Protein AF-A0A8T0FCA3-F1 (afdb_monomer)

Structure (mmCIF, N/CA/C/O backbone):
data_AF-A0A8T0FCA3-F1
#
_entry.id   AF-A0A8T0FCA3-F1
#
loop_
_atom_site.group_PDB
_atom_site.id
_atom_site.type_symbol
_atom_site.label_atom_id
_atom_site.label_alt_id
_atom_site.label_comp_id
_atom_site.label_asym_id
_atom_site.label_entity_id
_atom_site.label_seq_id
_atom_site.pdbx_PDB_ins_code
_atom_site.Cartn_x
_atom_site.Cartn_y
_atom_site.Cartn_z
_atom_site.occupancy
_atom_site.B_iso_or_equiv
_atom_site.auth_seq_id
_atom_site.auth_comp_id
_atom_site.auth_asym_id
_atom_site.auth_atom_id
_atom_site.pdbx_PDB_model_num
ATOM 1 N N . MET A 1 1 ? 3.810 -26.735 -21.907 1.00 59.56 1 MET A N 1
ATOM 2 C CA . MET A 1 1 ? 2.651 -25.984 -21.370 1.00 59.56 1 MET A CA 1
ATOM 3 C C . MET A 1 1 ? 3.080 -25.071 -20.219 1.00 59.56 1 MET A C 1
ATOM 5 O O . MET A 1 1 ? 2.810 -23.885 -20.293 1.00 59.56 1 MET A O 1
ATOM 9 N N . GLN A 1 2 ? 3.874 -25.553 -19.255 1.00 67.94 2 GLN A N 1
ATOM 10 C CA . GLN A 1 2 ? 4.339 -24.759 -18.100 1.00 67.94 2 GLN A CA 1
ATOM 11 C C . GLN A 1 2 ? 5.230 -23.543 -18.427 1.00 67.94 2 GLN A C 1
ATOM 13 O O . GLN A 1 2 ? 5.134 -22.528 -17.751 1.00 67.94 2 GLN A O 1
ATOM 18 N N . ARG A 1 3 ? 6.023 -23.560 -19.512 1.00 69.19 3 ARG A N 1
ATOM 19 C CA . ARG A 1 3 ? 6.760 -22.356 -19.969 1.00 69.19 3 ARG A CA 1
ATOM 20 C C . ARG A 1 3 ? 5.840 -21.187 -20.346 1.00 69.19 3 ARG A C 1
ATOM 22 O O . ARG A 1 3 ? 6.227 -20.036 -20.196 1.00 69.19 3 ARG A O 1
ATOM 29 N N . ILE A 1 4 ? 4.638 -21.492 -20.840 1.00 81.12 4 ILE A N 1
ATOM 30 C CA . ILE A 1 4 ? 3.630 -20.477 -21.168 1.00 81.12 4 ILE A CA 1
ATOM 31 C C . ILE A 1 4 ? 3.059 -19.899 -19.874 1.00 81.12 4 ILE A C 1
ATOM 33 O O . ILE A 1 4 ? 2.892 -18.693 -19.803 1.00 81.12 4 ILE A O 1
ATOM 37 N N . GLN A 1 5 ? 2.860 -20.725 -18.842 1.00 84.31 5 GLN A N 1
ATOM 38 C CA . GLN A 1 5 ? 2.350 -20.282 -17.540 1.00 84.31 5 GLN A CA 1
ATOM 39 C C . GLN A 1 5 ? 3.320 -19.335 -16.820 1.00 84.31 5 GLN A C 1
ATOM 41 O O . GLN A 1 5 ? 2.887 -18.348 -16.247 1.00 84.31 5 GLN A O 1
ATOM 46 N N . VAL A 1 6 ? 4.640 -19.551 -16.926 1.00 86.31 6 VAL A N 1
ATOM 47 C CA . VAL A 1 6 ? 5.635 -18.597 -16.383 1.00 86.31 6 VAL A CA 1
ATOM 48 C C . VAL A 1 6 ? 5.476 -17.212 -17.017 1.00 86.31 6 VAL A C 1
ATOM 50 O O . VAL A 1 6 ? 5.497 -16.198 -16.325 1.00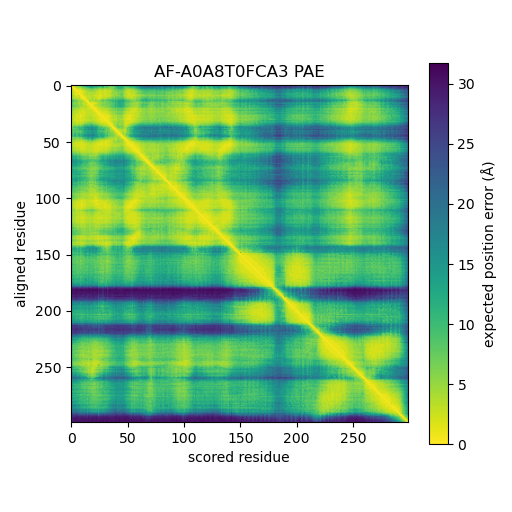 86.31 6 VAL A O 1
ATOM 53 N N . PHE A 1 7 ? 5.303 -17.160 -18.340 1.00 88.12 7 PHE A N 1
ATOM 54 C CA . PHE A 1 7 ? 5.059 -15.899 -19.038 1.00 88.12 7 PHE A CA 1
ATOM 55 C C . PHE A 1 7 ? 3.650 -15.352 -18.777 1.00 88.12 7 PHE A C 1
ATOM 57 O O . PHE A 1 7 ? 3.435 -14.143 -18.852 1.00 88.12 7 PHE A O 1
ATOM 64 N N . ASP A 1 8 ? 2.685 -16.223 -18.486 1.00 89.19 8 ASP A N 1
ATOM 65 C CA . ASP A 1 8 ? 1.315 -15.810 -18.220 1.00 89.19 8 ASP A CA 1
ATOM 66 C C . ASP A 1 8 ? 1.179 -15.111 -16.866 1.00 89.19 8 ASP A C 1
ATOM 68 O O . ASP A 1 8 ? 0.647 -13.999 -16.814 1.00 89.19 8 ASP A O 1
ATOM 72 N N . ALA A 1 9 ? 1.790 -15.708 -15.839 1.00 92.56 9 ALA A N 1
ATOM 73 C CA . ALA A 1 9 ? 1.880 -15.196 -14.477 1.00 92.56 9 ALA A CA 1
ATOM 74 C C . ALA A 1 9 ? 2.745 -13.927 -14.359 1.00 92.56 9 ALA A C 1
ATOM 76 O O . ALA A 1 9 ? 2.629 -13.168 -13.396 1.00 92.56 9 ALA A O 1
ATOM 77 N N . TRP A 1 10 ? 3.617 -13.662 -15.337 1.00 92.88 10 TRP A N 1
ATOM 78 C CA . TRP A 1 10 ? 4.434 -12.450 -15.378 1.00 92.88 10 TRP A CA 1
ATOM 79 C C . TRP A 1 10 ? 3.568 -11.181 -15.502 1.00 92.88 10 TRP A C 1
ATOM 81 O O . TRP A 1 10 ? 2.616 -11.108 -16.282 1.00 92.88 10 TRP A O 1
ATOM 91 N N . GLY A 1 11 ? 3.950 -10.124 -14.784 1.00 92.25 11 GLY A N 1
ATOM 92 C CA . GLY A 1 11 ? 3.324 -8.807 -14.841 1.00 92.25 11 GLY A CA 1
ATOM 93 C C . GLY A 1 11 ? 3.478 -8.113 -16.195 1.00 92.25 11 GLY A C 1
ATOM 94 O O . GLY A 1 11 ? 4.546 -7.614 -16.545 1.00 92.25 11 GLY A O 1
ATOM 95 N N . LYS A 1 12 ? 2.397 -8.057 -16.972 1.00 89.62 12 LYS A N 1
ATOM 96 C CA . LYS A 1 12 ? 2.374 -7.425 -18.302 1.00 89.62 12 LYS A CA 1
ATOM 97 C C . LYS A 1 12 ? 1.918 -5.962 -18.194 1.00 89.62 12 LYS A C 1
ATOM 99 O O . LYS A 1 12 ? 0.965 -5.698 -17.454 1.00 89.62 12 LYS A O 1
ATOM 104 N N . PRO A 1 13 ? 2.510 -5.020 -18.957 1.00 85.38 13 PRO A N 1
ATOM 105 C CA . PRO A 1 13 ? 2.009 -3.653 -19.046 1.00 85.38 13 PRO A CA 1
ATOM 106 C C . PRO A 1 13 ? 0.543 -3.629 -19.488 1.00 85.38 13 PRO A C 1
ATOM 108 O O . PRO A 1 13 ? 0.205 -3.920 -20.635 1.00 85.38 13 PRO A O 1
ATOM 111 N N . GLY A 1 14 ? -0.337 -3.322 -18.543 1.00 79.44 14 GLY A N 1
ATOM 112 C CA . GLY A 1 14 ? -1.768 -3.197 -18.769 1.00 79.44 14 GLY A CA 1
ATOM 113 C C . GLY A 1 14 ? -2.140 -1.872 -19.434 1.00 79.44 14 GLY A C 1
ATOM 114 O O . GLY A 1 14 ? -1.348 -0.931 -19.527 1.00 79.44 14 GLY A O 1
ATOM 115 N N . GLY A 1 15 ? -3.399 -1.767 -19.857 1.00 82.38 15 GLY A N 1
ATOM 116 C CA . GLY A 1 15 ? -3.966 -0.491 -20.290 1.00 82.38 15 GLY A CA 1
ATOM 117 C C . GLY A 1 15 ? -3.893 0.574 -19.186 1.00 82.38 15 GLY A C 1
ATOM 118 O O . GLY A 1 15 ? -3.891 0.267 -17.991 1.00 82.38 15 GLY A O 1
ATOM 119 N N . GLY A 1 16 ? -3.840 1.844 -19.589 1.00 81.62 16 GLY A N 1
ATOM 120 C CA . GLY A 1 16 ? -3.845 2.972 -18.652 1.00 81.62 16 GLY A CA 1
ATOM 121 C C . GLY A 1 16 ? -2.479 3.360 -18.080 1.00 81.62 16 GLY A C 1
ATOM 122 O O . GLY A 1 16 ? -2.432 4.220 -17.207 1.00 81.62 16 GLY A O 1
ATOM 123 N N . MET A 1 17 ? -1.362 2.815 -18.582 1.00 82.38 17 MET A N 1
ATOM 124 C CA . MET A 1 17 ? -0.010 3.194 -18.126 1.00 82.38 17 MET A CA 1
ATOM 125 C C . MET A 1 17 ? 0.242 4.712 -18.195 1.00 82.38 17 MET A C 1
ATOM 127 O O . MET A 1 17 ? 0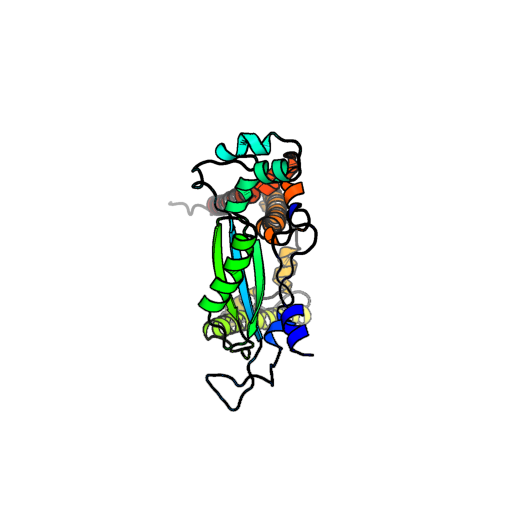.691 5.327 -17.233 1.00 82.38 17 MET A O 1
ATOM 131 N N . PHE A 1 18 ? -0.149 5.358 -19.298 1.00 78.12 18 PHE A N 1
ATOM 132 C CA . PHE A 1 18 ? -0.064 6.820 -19.447 1.00 78.12 18 PHE A CA 1
ATOM 133 C C . PHE A 1 18 ? -1.181 7.591 -18.721 1.00 78.12 18 PHE A C 1
ATOM 135 O O . PHE A 1 18 ? -1.145 8.820 -18.653 1.00 78.12 18 PHE A O 1
ATOM 142 N N . GLU A 1 19 ? -2.174 6.888 -18.177 1.00 79.19 19 GLU A N 1
ATOM 143 C CA . GLU A 1 19 ? -3.251 7.458 -17.364 1.00 79.19 19 GLU A CA 1
ATOM 144 C C . GLU A 1 19 ? -3.019 7.275 -15.856 1.00 79.19 19 GLU A C 1
ATOM 146 O O . GLU A 1 19 ? -3.816 7.779 -15.065 1.00 79.19 19 GLU A O 1
ATOM 151 N N . GLY A 1 20 ? -1.909 6.651 -15.444 1.00 81.25 20 GLY A N 1
ATOM 152 C CA . GLY A 1 20 ? -1.498 6.512 -14.043 1.00 81.25 20 GLY A CA 1
ATOM 153 C C . GLY A 1 20 ? -1.501 5.089 -13.492 1.00 81.25 20 GLY A C 1
ATOM 154 O O . GLY A 1 20 ? -1.239 4.936 -12.305 1.00 81.25 20 GLY A O 1
ATOM 155 N N . ASN A 1 21 ? -1.758 4.073 -14.322 1.00 88.00 21 ASN A N 1
ATOM 156 C CA . ASN A 1 21 ? -1.582 2.675 -13.936 1.00 88.00 21 ASN A CA 1
ATOM 157 C C . ASN A 1 21 ? -0.090 2.314 -13.949 1.00 88.00 21 ASN A C 1
ATOM 159 O O . ASN A 1 21 ? 0.464 2.025 -15.007 1.00 88.00 21 ASN A O 1
ATOM 163 N N . LEU A 1 22 ? 0.574 2.383 -12.800 1.00 89.94 22 LEU A N 1
ATOM 164 C CA . LEU A 1 22 ? 2.023 2.190 -12.706 1.00 89.94 22 LEU A CA 1
ATOM 165 C C . LEU A 1 22 ? 2.405 0.791 -12.225 1.00 89.94 22 LEU A C 1
ATOM 167 O O . LEU A 1 22 ? 3.590 0.469 -12.203 1.00 89.94 22 LEU A O 1
ATOM 171 N N . GLY A 1 23 ? 1.431 -0.030 -11.834 1.00 92.00 23 GLY A N 1
ATOM 172 C CA . GLY A 1 23 ? 1.682 -1.326 -11.235 1.00 92.00 23 GLY A CA 1
ATOM 173 C C . GLY A 1 23 ? 1.094 -2.498 -12.011 1.00 92.00 23 GLY A C 1
ATOM 174 O O . GLY A 1 23 ? -0.116 -2.676 -12.152 1.00 92.00 23 GLY A O 1
ATOM 175 N N . HIS A 1 24 ? 1.998 -3.342 -12.488 1.00 92.62 24 HIS A N 1
ATOM 176 C CA . HIS A 1 24 ? 1.741 -4.525 -13.291 1.00 92.62 24 HIS A CA 1
ATOM 177 C C . HIS A 1 24 ? 2.261 -5.748 -12.539 1.00 92.62 24 HIS A C 1
ATOM 179 O O . HIS A 1 24 ? 3.361 -6.228 -12.789 1.00 92.62 24 HIS A O 1
ATOM 185 N N . LEU A 1 25 ? 1.490 -6.217 -11.559 1.00 92.94 25 LEU A N 1
ATOM 186 C CA . LEU A 1 25 ? 1.945 -7.259 -10.633 1.00 92.94 25 LEU A CA 1
ATOM 187 C C . LEU A 1 25 ? 1.922 -8.666 -11.252 1.00 92.94 25 LEU A C 1
ATOM 189 O O . LEU A 1 25 ? 2.746 -9.490 -10.892 1.00 92.94 25 LEU A O 1
ATOM 193 N N . GLY A 1 26 ? 1.053 -8.931 -12.230 1.00 92.81 26 GLY A N 1
ATOM 194 C CA . GLY A 1 26 ? 0.864 -10.298 -12.732 1.00 92.81 26 GLY A CA 1
ATOM 195 C C . GLY A 1 26 ? 0.114 -11.169 -11.723 1.00 92.81 26 GLY A C 1
ATOM 196 O O . GLY A 1 26 ? -0.537 -10.638 -10.820 1.00 92.81 26 GLY A O 1
ATOM 197 N N . ASP A 1 27 ? 0.187 -12.486 -11.897 1.00 94.44 27 ASP A N 1
ATOM 198 C CA . ASP A 1 27 ? -0.446 -13.459 -11.004 1.00 94.44 27 ASP A CA 1
ATOM 199 C C . ASP A 1 27 ? 0.609 -14.054 -10.059 1.00 94.44 27 ASP A C 1
ATOM 201 O O . ASP A 1 27 ? 1.464 -14.855 -10.448 1.00 94.44 27 ASP A O 1
ATOM 205 N N . TYR A 1 28 ? 0.584 -13.592 -8.806 1.00 93.69 28 TYR A N 1
ATOM 206 C CA . TYR A 1 28 ? 1.515 -14.042 -7.772 1.00 93.69 28 TYR A CA 1
ATOM 207 C C . TYR A 1 28 ? 1.323 -15.525 -7.455 1.00 93.69 28 TYR A C 1
ATOM 209 O O . TYR A 1 28 ? 2.305 -16.270 -7.433 1.00 93.69 28 TYR A O 1
ATOM 217 N N . ASP A 1 29 ? 0.073 -15.934 -7.221 1.00 93.38 29 ASP A N 1
ATOM 218 C CA . ASP A 1 29 ? -0.265 -17.279 -6.760 1.00 93.38 29 ASP A CA 1
ATOM 219 C C . ASP A 1 29 ? 0.011 -18.298 -7.863 1.00 93.38 29 ASP A C 1
ATOM 221 O O . ASP A 1 29 ? 0.618 -19.335 -7.593 1.00 93.38 29 ASP A O 1
ATOM 225 N N . GLU A 1 30 ? -0.330 -17.973 -9.116 1.00 92.69 30 GLU A N 1
ATOM 226 C CA . GLU A 1 30 ? 0.062 -18.794 -10.260 1.00 92.69 30 GLU A CA 1
ATOM 227 C C . GLU A 1 30 ? 1.584 -18.931 -10.310 1.00 92.69 30 GLU A C 1
ATOM 229 O O . GLU A 1 30 ? 2.084 -20.049 -10.382 1.00 92.69 30 GLU A O 1
ATOM 234 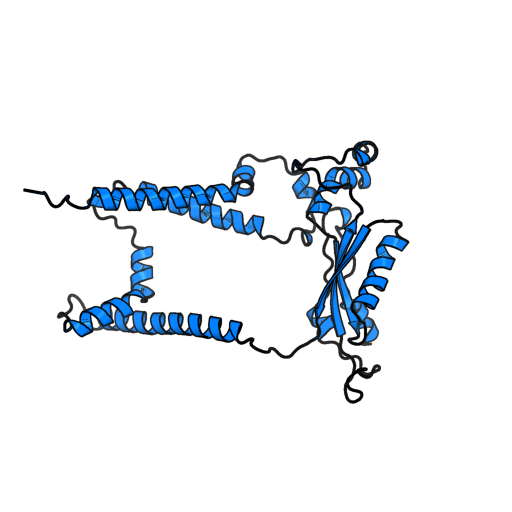N N . CYS A 1 31 ? 2.340 -17.832 -10.198 1.00 93.69 31 CYS A N 1
ATOM 235 C CA . CYS A 1 31 ? 3.793 -17.889 -10.305 1.00 93.69 31 CYS A CA 1
ATOM 236 C C . CYS A 1 31 ? 4.445 -18.801 -9.256 1.00 93.69 31 CYS A C 1
ATOM 238 O O . CYS A 1 31 ? 5.259 -19.655 -9.606 1.00 93.69 31 CYS A O 1
ATOM 240 N N . VAL A 1 32 ? 4.129 -18.626 -7.970 1.00 92.38 32 VAL A N 1
ATOM 241 C CA . VAL A 1 32 ? 4.799 -19.372 -6.888 1.00 92.38 32 VAL A CA 1
ATOM 242 C C . VAL A 1 32 ? 4.383 -20.845 -6.834 1.00 92.38 32 VAL A C 1
ATOM 244 O O . VAL A 1 32 ? 5.145 -21.676 -6.330 1.00 92.38 32 VAL A O 1
ATOM 247 N N . ASP A 1 33 ? 3.210 -21.180 -7.375 1.00 90.81 33 ASP A N 1
ATOM 24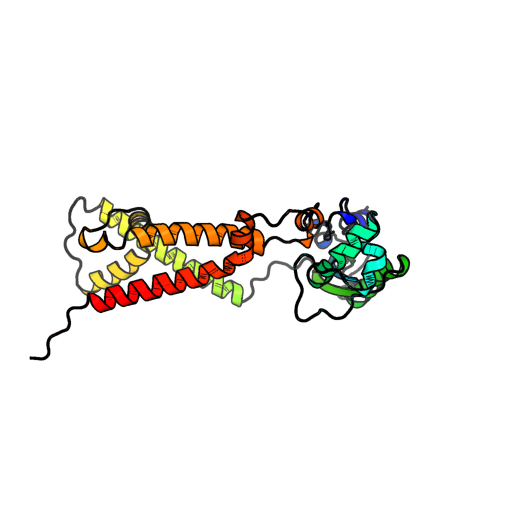8 C CA . ASP A 1 33 ? 2.684 -22.545 -7.425 1.00 90.81 33 ASP A CA 1
ATOM 249 C C . ASP A 1 33 ? 3.196 -23.354 -8.622 1.00 90.81 33 ASP A C 1
ATOM 251 O O . ASP A 1 33 ? 3.015 -24.575 -8.659 1.00 90.81 33 ASP A O 1
ATOM 255 N N . LEU A 1 34 ? 3.876 -22.714 -9.578 1.00 89.69 34 LEU A N 1
ATOM 256 C CA . LEU A 1 34 ? 4.454 -23.407 -10.723 1.00 89.69 34 LEU A CA 1
ATOM 257 C C . LEU A 1 34 ? 5.597 -24.333 -10.306 1.00 89.69 34 LEU A C 1
ATOM 259 O O . LEU A 1 34 ? 6.589 -23.919 -9.706 1.00 89.69 34 LEU A O 1
ATOM 263 N N . GLU A 1 35 ? 5.497 -25.590 -10.731 1.00 87.44 35 GLU A N 1
ATOM 264 C CA . GLU A 1 35 ? 6.591 -26.556 -10.706 1.00 87.44 35 GLU A CA 1
ATOM 265 C C . GLU A 1 35 ? 7.087 -26.780 -12.139 1.00 87.44 35 GLU A C 1
ATOM 267 O O . GLU A 1 35 ? 6.298 -27.040 -13.052 1.00 87.44 35 GLU A O 1
ATOM 272 N N . ILE A 1 36 ? 8.398 -26.650 -12.346 1.00 83.50 36 ILE A N 1
ATOM 273 C CA . ILE A 1 36 ? 9.067 -26.735 -13.646 1.00 83.50 36 ILE A CA 1
ATOM 274 C C . ILE A 1 36 ? 9.818 -28.076 -13.708 1.00 83.50 36 ILE A C 1
ATOM 276 O O . ILE A 1 36 ? 10.998 -28.138 -13.364 1.00 83.50 36 ILE A O 1
ATOM 280 N N . PRO A 1 37 ? 9.169 -29.169 -14.150 1.00 76.19 37 PRO A N 1
ATOM 281 C CA . PRO A 1 37 ? 9.728 -30.518 -14.110 1.00 76.19 37 PRO A CA 1
ATOM 282 C C . PRO A 1 37 ? 10.958 -30.702 -15.008 1.00 76.19 37 PRO A C 1
ATOM 284 O O . PRO A 1 37 ? 11.774 -31.588 -14.782 1.00 76.19 37 PRO A O 1
ATOM 287 N N . GLU A 1 38 ? 11.110 -29.854 -16.025 1.00 73.56 38 GLU A N 1
ATOM 288 C CA . GLU A 1 38 ? 12.256 -29.876 -16.941 1.00 73.56 38 GLU A CA 1
ATOM 289 C C . GLU A 1 38 ? 13.567 -29.440 -16.266 1.00 73.56 38 GLU A C 1
ATOM 291 O O . GLU A 1 38 ? 14.647 -29.772 -16.753 1.00 73.56 38 GLU A O 1
ATOM 296 N N . LEU A 1 39 ? 13.486 -28.692 -15.162 1.00 76.06 39 LEU A N 1
ATOM 297 C CA . LEU A 1 39 ? 14.641 -28.134 -14.473 1.00 76.06 39 LEU A CA 1
ATOM 298 C C . LEU A 1 39 ? 14.735 -28.728 -13.072 1.00 76.06 39 LEU A C 1
ATOM 300 O O . LEU A 1 39 ? 13.803 -28.637 -12.278 1.00 76.06 39 LEU A O 1
ATOM 304 N N . LYS A 1 40 ? 15.884 -29.323 -12.757 1.00 75.81 40 LYS A N 1
ATOM 305 C CA . LYS A 1 40 ? 16.189 -29.772 -11.398 1.00 75.81 40 LYS A CA 1
ATOM 306 C C . LYS A 1 40 ? 16.661 -28.597 -10.560 1.00 75.81 40 LYS A C 1
ATOM 308 O O . LYS A 1 40 ? 17.337 -27.699 -11.073 1.00 75.81 40 LYS A O 1
ATOM 313 N N . ASP A 1 41 ? 16.271 -28.593 -9.295 1.00 75.81 41 ASP A N 1
ATOM 314 C CA . ASP A 1 41 ? 16.715 -27.571 -8.365 1.00 75.81 41 ASP A CA 1
ATOM 315 C C . ASP A 1 41 ? 18.247 -27.655 -8.205 1.00 75.81 41 ASP A C 1
ATOM 317 O O . ASP A 1 41 ? 18.780 -28.761 -8.053 1.00 75.81 41 ASP A O 1
ATOM 321 N N . PRO A 1 42 ? 18.976 -26.528 -8.331 1.00 72.06 42 PRO A N 1
ATOM 322 C CA . PRO A 1 42 ? 20.431 -26.521 -8.218 1.00 72.06 42 PRO A CA 1
ATOM 323 C C . PRO A 1 42 ? 20.923 -26.928 -6.822 1.00 72.06 42 PRO A C 1
ATOM 325 O O . PRO A 1 42 ? 22.014 -27.488 -6.724 1.00 72.06 42 PRO A O 1
ATOM 328 N N . ASP A 1 43 ? 20.125 -26.700 -5.774 1.00 76.00 43 ASP A N 1
ATOM 329 C CA . ASP A 1 43 ? 20.474 -27.049 -4.394 1.00 76.00 43 ASP A CA 1
ATOM 330 C C . ASP A 1 43 ? 20.025 -28.477 -4.028 1.00 76.00 43 ASP A C 1
ATOM 332 O O . ASP A 1 43 ? 20.655 -29.140 -3.201 1.00 76.00 43 ASP A O 1
ATOM 336 N N . ASP A 1 44 ? 18.953 -28.980 -4.654 1.00 76.62 44 ASP A N 1
ATOM 337 C CA . ASP A 1 44 ? 18.414 -30.325 -4.423 1.00 76.62 44 ASP A CA 1
ATOM 338 C C . ASP A 1 44 ? 18.018 -31.029 -5.741 1.00 76.62 44 ASP A C 1
ATOM 340 O O . ASP A 1 44 ? 16.891 -30.882 -6.223 1.00 76.62 44 ASP A O 1
ATOM 344 N N . PRO A 1 45 ? 18.885 -31.888 -6.308 1.00 74.88 45 PRO A N 1
ATOM 345 C CA . PRO A 1 45 ? 18.637 -32.546 -7.593 1.00 74.88 45 PRO A CA 1
ATOM 346 C C . PRO A 1 45 ? 17.502 -33.588 -7.568 1.00 74.88 45 PRO A C 1
ATOM 348 O O . PRO A 1 45 ? 17.185 -34.172 -8.615 1.00 74.88 45 PRO A O 1
ATOM 351 N N . SER A 1 46 ? 16.909 -33.857 -6.397 1.00 73.19 46 SER A N 1
ATOM 352 C CA . SER A 1 46 ? 15.695 -34.670 -6.257 1.00 73.19 46 SER A CA 1
ATOM 353 C C . SER A 1 46 ? 14.408 -33.868 -6.479 1.00 73.19 46 SER A C 1
ATOM 355 O O . SER A 1 46 ? 13.357 -34.460 -6.731 1.00 73.19 46 SER A O 1
ATOM 357 N N . LYS A 1 47 ? 14.485 -32.533 -6.426 1.00 77.69 47 LYS A N 1
ATOM 358 C CA . LYS A 1 47 ? 13.353 -31.622 -6.590 1.00 77.69 47 LYS A CA 1
ATOM 359 C C . LYS A 1 47 ? 13.402 -30.917 -7.938 1.00 77.69 47 LYS A C 1
ATOM 361 O O . LYS A 1 47 ? 14.461 -30.677 -8.516 1.00 77.69 47 LYS A O 1
ATOM 366 N N . HIS A 1 48 ? 12.220 -30.581 -8.434 1.00 81.88 48 HIS A N 1
ATOM 367 C CA . HIS A 1 48 ? 12.061 -29.723 -9.599 1.00 81.88 48 HIS A CA 1
ATOM 368 C C . HIS A 1 48 ? 12.127 -28.257 -9.173 1.00 81.88 48 HIS A C 1
ATOM 370 O O . HIS A 1 48 ? 11.720 -27.914 -8.060 1.00 81.88 48 HIS A O 1
ATOM 376 N N . GLN A 1 49 ? 12.612 -27.394 -10.062 1.00 84.50 49 GLN A N 1
ATOM 377 C CA . GLN A 1 49 ? 12.602 -25.956 -9.826 1.00 84.50 49 GLN A CA 1
ATOM 378 C C . GLN A 1 49 ? 11.171 -25.456 -9.712 1.00 84.50 49 GLN A C 1
ATOM 380 O O . GLN A 1 49 ? 10.266 -25.919 -10.409 1.00 84.50 49 GLN A O 1
ATOM 385 N N . ARG A 1 50 ? 10.979 -24.476 -8.837 1.00 88.06 50 ARG A N 1
ATOM 386 C CA . ARG A 1 50 ? 9.692 -23.813 -8.644 1.00 88.06 50 ARG A CA 1
ATOM 387 C C . ARG A 1 50 ? 9.720 -22.415 -9.222 1.00 88.06 50 ARG A C 1
ATOM 389 O O . ARG A 1 50 ? 10.793 -21.842 -9.410 1.00 88.06 50 ARG A O 1
ATOM 396 N N . GLY A 1 51 ? 8.547 -21.865 -9.488 1.00 91.12 51 GLY A N 1
ATOM 397 C CA . GLY A 1 51 ? 8.424 -20.451 -9.780 1.00 91.12 51 GLY A CA 1
ATOM 398 C C . GLY A 1 51 ? 8.784 -19.600 -8.561 1.00 91.12 51 GLY A C 1
ATOM 399 O O . GLY A 1 51 ? 8.554 -19.951 -7.400 1.00 91.12 51 GLY A O 1
ATOM 400 N N . LYS A 1 52 ? 9.426 -18.478 -8.849 1.00 92.44 52 LYS A N 1
ATOM 401 C CA . LYS A 1 52 ? 9.892 -17.469 -7.915 1.00 92.44 52 LYS A CA 1
ATOM 402 C C . LYS A 1 52 ? 9.361 -16.135 -8.404 1.00 92.44 52 LYS A C 1
ATOM 404 O O . LYS A 1 52 ? 9.704 -15.680 -9.496 1.00 92.44 52 LYS A O 1
ATOM 409 N N . TYR A 1 53 ? 8.523 -15.524 -7.585 1.00 95.38 53 TYR A N 1
ATOM 410 C CA . TYR A 1 53 ? 7.935 -14.232 -7.873 1.00 95.38 53 TYR A CA 1
ATOM 411 C C . TYR A 1 53 ? 8.850 -13.130 -7.350 1.00 95.38 53 TYR A C 1
ATOM 413 O O . TYR A 1 53 ? 9.186 -13.116 -6.167 1.00 95.38 53 TYR A O 1
ATOM 421 N N . CYS A 1 54 ? 9.245 -12.195 -8.207 1.00 95.94 54 CYS A N 1
ATOM 422 C CA . CYS A 1 54 ? 10.066 -11.047 -7.843 1.00 95.94 54 CYS A CA 1
ATOM 423 C C . CYS A 1 54 ? 9.353 -9.737 -8.175 1.00 95.94 54 CYS A C 1
ATOM 425 O O . CYS A 1 54 ? 8.947 -9.530 -9.316 1.00 95.94 54 CYS A O 1
ATOM 427 N N . LEU A 1 55 ? 9.257 -8.820 -7.213 1.00 95.56 55 LEU A N 1
ATOM 428 C CA . LEU A 1 55 ? 8.734 -7.477 -7.454 1.00 95.56 55 LEU A CA 1
ATOM 429 C C . LEU A 1 55 ? 9.879 -6.521 -7.795 1.00 95.56 55 LEU A C 1
ATOM 431 O O . LEU A 1 55 ? 10.773 -6.281 -6.978 1.00 95.56 55 LEU A O 1
ATOM 435 N N . SER A 1 56 ? 9.828 -5.954 -8.995 1.00 95.06 56 SER A N 1
ATOM 436 C CA . SER A 1 56 ? 10.748 -4.916 -9.443 1.00 95.06 56 SER A CA 1
ATOM 437 C C . SER A 1 56 ? 10.090 -3.545 -9.375 1.00 95.06 56 SER A C 1
ATOM 439 O O . SER A 1 56 ? 8.939 -3.375 -9.779 1.00 95.06 56 SER A O 1
ATOM 441 N N . GLU A 1 57 ? 10.844 -2.564 -8.890 1.00 94.50 57 GLU A N 1
ATOM 442 C CA . GLU A 1 57 ? 10.497 -1.152 -8.943 1.00 94.50 57 GLU A CA 1
ATOM 443 C C . GLU A 1 57 ? 11.434 -0.423 -9.904 1.00 94.50 57 GLU A C 1
ATOM 445 O O . GLU A 1 57 ? 12.653 -0.475 -9.764 1.00 94.50 57 GLU A O 1
ATOM 450 N N . PHE A 1 58 ? 10.866 0.291 -10.870 1.00 92.38 58 PHE A N 1
ATOM 451 C CA . PHE A 1 58 ? 11.602 1.172 -11.761 1.00 92.38 58 PHE A CA 1
ATOM 452 C C . PHE A 1 58 ? 11.266 2.631 -11.462 1.00 92.38 58 PHE A C 1
ATOM 454 O O . PHE A 1 58 ? 10.099 3.040 -11.428 1.00 92.38 58 PHE A O 1
ATOM 461 N N . GLN A 1 59 ? 12.311 3.432 -11.281 1.00 91.44 59 GLN A N 1
ATOM 462 C CA . GLN A 1 59 ? 12.213 4.869 -11.089 1.00 91.44 59 GLN A CA 1
ATOM 463 C C . GLN A 1 59 ? 12.951 5.586 -12.230 1.00 91.44 59 GLN A C 1
ATOM 465 O O . GLN A 1 59 ? 14.163 5.408 -12.378 1.00 91.44 59 GLN A O 1
ATOM 470 N N . PRO A 1 60 ? 12.262 6.412 -13.042 1.00 89.31 60 PRO A N 1
ATOM 471 C CA . PRO A 1 60 ? 12.917 7.162 -14.107 1.00 89.31 60 PRO A CA 1
ATOM 472 C C . PRO A 1 60 ? 13.918 8.168 -13.528 1.00 89.31 60 PRO A C 1
ATOM 474 O O . PRO A 1 60 ? 13.757 8.661 -12.410 1.00 89.31 60 PRO A O 1
ATOM 477 N N . LEU A 1 61 ? 14.952 8.493 -14.305 1.00 87.81 61 LEU A N 1
ATOM 478 C CA . LEU A 1 61 ? 15.964 9.465 -13.911 1.00 87.81 61 LEU A CA 1
ATOM 479 C C . LEU A 1 61 ? 15.320 10.850 -13.795 1.00 87.81 61 LEU A C 1
ATOM 481 O O . LEU A 1 61 ? 14.904 11.448 -14.789 1.00 87.81 61 LEU A O 1
ATOM 485 N N . LEU A 1 62 ? 15.258 11.353 -12.568 1.00 85.56 62 LEU A N 1
ATOM 486 C CA . LEU A 1 62 ? 14.697 12.654 -12.227 1.00 85.56 62 LEU A CA 1
ATOM 487 C C . LEU A 1 62 ? 15.782 13.515 -11.572 1.00 85.56 62 LEU A C 1
ATOM 489 O O . LEU A 1 62 ? 16.682 12.968 -10.927 1.00 85.56 62 LEU A O 1
ATOM 493 N N . PRO A 1 63 ? 15.705 14.852 -11.699 1.00 85.50 63 PRO A N 1
ATOM 494 C CA . PRO A 1 63 ? 16.572 15.744 -10.939 1.00 85.50 63 PRO A CA 1
ATOM 495 C C . PRO A 1 63 ? 16.400 15.506 -9.428 1.00 85.50 63 PRO A C 1
ATOM 497 O O . PRO A 1 63 ? 15.400 14.919 -9.005 1.00 85.50 63 PRO A O 1
ATOM 500 N N . PRO A 1 64 ? 17.347 15.935 -8.581 1.00 84.88 64 PRO A N 1
ATOM 501 C CA . PRO A 1 64 ? 17.206 15.786 -7.138 1.00 84.88 64 PRO A CA 1
ATOM 502 C C . PRO A 1 64 ? 15.915 16.451 -6.645 1.00 84.88 64 PRO A C 1
ATOM 504 O O . PRO A 1 64 ? 15.548 17.543 -7.085 1.00 84.88 64 PRO A O 1
ATOM 507 N N . LYS A 1 65 ? 15.216 15.772 -5.730 1.00 84.50 65 LYS A N 1
ATOM 508 C CA . LYS A 1 65 ? 13.944 16.246 -5.182 1.00 84.50 65 LYS A CA 1
ATOM 509 C C . LYS A 1 65 ? 14.150 17.596 -4.472 1.00 84.50 65 LYS A C 1
ATOM 511 O O . LYS A 1 65 ? 14.975 17.664 -3.558 1.00 84.50 65 LYS A O 1
ATOM 516 N N . PRO A 1 66 ? 13.409 18.657 -4.835 1.00 83.69 66 PRO A N 1
ATOM 517 C CA . PRO A 1 66 ? 13.502 19.938 -4.144 1.00 83.69 66 PRO A CA 1
ATOM 518 C C . PRO A 1 66 ? 12.944 19.829 -2.718 1.00 83.69 66 PRO A C 1
ATOM 520 O O . PRO A 1 66 ? 12.061 19.015 -2.442 1.00 83.69 66 PRO A O 1
ATOM 523 N N . GLN A 1 67 ? 13.429 20.680 -1.809 1.00 83.12 67 GLN A N 1
ATOM 524 C CA . GLN A 1 67 ? 12.969 20.690 -0.411 1.00 83.12 67 GLN A CA 1
ATOM 525 C C . GLN A 1 67 ? 11.475 21.034 -0.287 1.00 83.12 67 GLN A C 1
ATOM 527 O O . GLN A 1 67 ? 10.786 20.504 0.580 1.00 83.12 67 GLN A O 1
ATOM 532 N N . LEU A 1 68 ? 10.968 21.895 -1.175 1.00 78.94 68 LEU A N 1
ATOM 533 C CA . LEU A 1 68 ? 9.578 22.339 -1.222 1.00 78.94 68 LEU A CA 1
ATOM 534 C C . LEU A 1 68 ? 9.013 22.059 -2.615 1.00 78.94 68 LEU A C 1
ATOM 536 O O . LEU A 1 68 ? 9.542 22.539 -3.615 1.00 78.94 68 LEU A O 1
ATOM 540 N N . TYR A 1 69 ? 7.929 21.295 -2.678 1.00 75.94 69 TYR A N 1
ATOM 541 C CA . TYR A 1 69 ? 7.186 21.030 -3.906 1.00 75.94 69 TYR A CA 1
ATOM 542 C C . TYR A 1 69 ? 5.700 20.913 -3.586 1.00 75.94 69 TYR A C 1
ATOM 544 O O . TYR A 1 69 ? 5.308 20.516 -2.490 1.00 75.94 69 TYR A O 1
ATOM 552 N N . THR A 1 70 ? 4.869 21.285 -4.551 1.00 74.94 70 THR A N 1
ATOM 553 C CA . THR A 1 70 ? 3.413 21.169 -4.463 1.00 74.94 70 THR A CA 1
ATOM 554 C C . THR A 1 70 ? 2.926 20.005 -5.323 1.00 74.94 70 THR A C 1
ATOM 556 O O . THR A 1 70 ? 3.655 19.505 -6.183 1.00 74.94 70 THR A O 1
ATOM 559 N N . LEU A 1 71 ? 1.660 19.610 -5.151 1.00 71.00 71 LEU A N 1
ATOM 560 C CA . LEU A 1 71 ? 1.009 18.614 -6.016 1.00 71.00 71 LEU A CA 1
ATOM 561 C C . LEU A 1 71 ? 0.997 19.001 -7.510 1.00 71.00 71 LEU A C 1
ATOM 563 O O . LEU A 1 71 ? 0.779 18.134 -8.350 1.00 71.00 71 LEU A O 1
ATOM 567 N N . TYR A 1 72 ? 1.257 20.269 -7.843 1.00 75.81 72 TYR A N 1
ATOM 568 C CA . TYR A 1 72 ? 1.267 20.809 -9.208 1.00 75.81 72 TYR A CA 1
ATOM 569 C C . TYR A 1 72 ? 2.657 21.308 -9.636 1.00 75.81 72 TYR A C 1
ATOM 571 O O . TYR A 1 72 ? 2.774 22.135 -10.542 1.00 75.81 72 TYR A O 1
ATOM 579 N N . HIS A 1 73 ? 3.716 20.857 -8.960 1.00 81.56 73 HIS A N 1
ATOM 580 C CA . HIS A 1 73 ? 5.075 21.300 -9.236 1.00 81.56 73 HIS A CA 1
ATOM 581 C C . HIS A 1 73 ? 5.572 20.783 -10.592 1.00 81.56 73 HIS A C 1
ATOM 583 O O . HIS A 1 73 ? 5.762 19.587 -10.782 1.00 81.56 73 HIS A O 1
ATOM 589 N N . VAL A 1 74 ? 5.874 21.694 -11.517 1.00 83.75 74 VAL A N 1
ATOM 590 C CA . VAL A 1 74 ? 6.452 21.341 -12.820 1.00 83.75 74 VAL A CA 1
ATOM 591 C C . VAL A 1 74 ? 7.973 21.353 -12.729 1.00 83.75 74 VAL A C 1
ATOM 593 O O . VAL A 1 74 ? 8.564 22.351 -12.325 1.00 83.75 74 VAL A O 1
ATOM 596 N N . ILE A 1 75 ? 8.606 20.257 -13.150 1.00 85.38 75 ILE A N 1
ATOM 597 C CA . ILE A 1 75 ? 10.068 20.152 -13.226 1.00 85.38 75 ILE A CA 1
ATOM 598 C C . ILE A 1 75 ? 10.595 21.177 -14.253 1.00 85.38 75 ILE A C 1
ATOM 600 O O . ILE A 1 75 ? 10.184 21.112 -15.420 1.00 85.38 75 ILE A O 1
ATOM 604 N N . PRO A 1 76 ? 11.470 22.124 -13.858 1.00 85.06 76 PRO A N 1
ATOM 605 C CA . PRO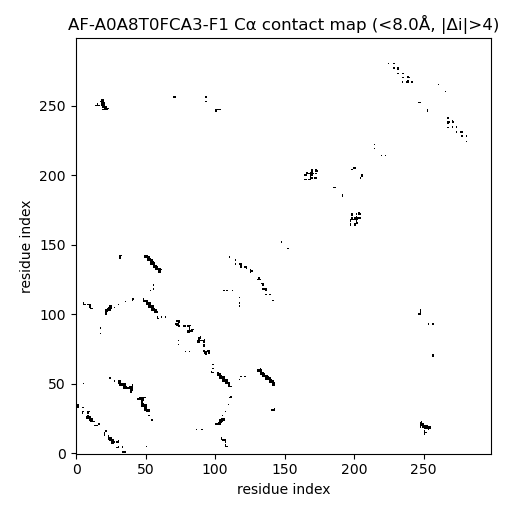 A 1 76 ? 11.951 23.196 -14.734 1.00 85.06 76 PRO A CA 1
ATOM 606 C C . PRO A 1 76 ? 12.576 22.691 -16.038 1.00 85.06 76 PRO A C 1
ATOM 608 O O . PRO A 1 76 ? 12.293 23.225 -17.110 1.00 85.06 76 PRO A O 1
ATOM 611 N N . GLU A 1 77 ? 13.351 21.612 -15.965 1.00 84.75 77 GLU A N 1
ATOM 612 C CA . GLU A 1 77 ? 14.033 20.970 -17.091 1.00 84.75 77 GLU A CA 1
ATOM 613 C C . GLU A 1 77 ? 13.044 20.404 -18.124 1.00 84.75 77 GLU A C 1
ATOM 615 O O . GLU A 1 77 ? 13.343 20.333 -19.315 1.00 84.75 77 GLU A O 1
ATOM 620 N N . LEU A 1 78 ? 11.829 20.051 -17.693 1.00 84.38 78 LEU A N 1
ATOM 621 C CA . LEU A 1 78 ? 10.770 19.512 -18.547 1.00 84.38 78 LEU A CA 1
ATOM 622 C C . LEU A 1 78 ? 9.773 20.578 -19.019 1.00 84.38 78 LEU A C 1
ATOM 624 O O . LEU A 1 78 ? 8.817 20.245 -19.722 1.00 84.38 78 LEU A O 1
ATOM 628 N N . ARG A 1 79 ? 9.978 21.862 -18.692 1.00 85.00 79 ARG A N 1
ATOM 629 C CA . ARG A 1 79 ? 9.034 22.953 -18.999 1.00 85.00 79 ARG A CA 1
ATOM 630 C C . ARG A 1 79 ? 8.717 23.088 -20.493 1.00 85.00 79 ARG A C 1
ATOM 632 O O . ARG A 1 79 ? 7.565 23.297 -20.864 1.00 85.00 79 ARG A O 1
ATOM 639 N N . ASN A 1 80 ? 9.717 22.898 -21.354 1.00 87.50 80 ASN A N 1
ATOM 640 C CA . ASN A 1 80 ? 9.545 22.953 -22.812 1.00 87.50 80 ASN A CA 1
ATOM 641 C C . ASN A 1 80 ? 8.674 21.811 -23.355 1.00 87.50 80 ASN A C 1
ATOM 643 O O . ASN A 1 80 ? 8.006 21.958 -24.379 1.00 87.50 80 ASN A O 1
ATOM 647 N N . ILE A 1 81 ? 8.679 20.666 -22.675 1.00 84.81 81 ILE A N 1
ATOM 648 C CA . ILE A 1 81 ? 7.895 19.489 -23.050 1.00 84.81 81 ILE A CA 1
ATOM 649 C C . ILE A 1 81 ? 6.495 19.590 -22.437 1.00 84.81 81 ILE A C 1
ATOM 651 O O . ILE A 1 81 ? 5.507 19.348 -23.127 1.00 84.81 81 ILE A O 1
ATOM 655 N N . SER A 1 82 ? 6.395 20.018 -21.177 1.00 84.62 82 SER A N 1
ATOM 656 C CA . SER A 1 82 ? 5.134 20.131 -20.433 1.00 84.62 82 SER A CA 1
ATOM 657 C C . SER A 1 82 ? 4.210 21.252 -20.922 1.00 84.62 82 SER A C 1
ATOM 659 O O . SER A 1 82 ? 2.999 21.218 -20.665 1.00 84.62 82 SER A O 1
ATOM 661 N N . ALA A 1 83 ? 4.757 22.229 -21.652 1.00 86.12 83 ALA A N 1
ATOM 662 C CA . ALA A 1 83 ? 3.993 23.262 -22.345 1.00 86.12 83 ALA A CA 1
ATOM 663 C C . ALA A 1 83 ? 3.224 22.724 -23.569 1.00 86.12 83 ALA A C 1
ATOM 665 O O . ALA A 1 83 ? 2.217 23.312 -23.962 1.00 86.12 83 ALA A O 1
ATOM 666 N N . LYS A 1 84 ? 3.655 21.602 -24.162 1.00 87.88 84 LYS A N 1
ATOM 667 C CA . LYS A 1 84 ? 2.987 21.007 -25.328 1.00 87.88 84 LYS A CA 1
ATOM 668 C C . LYS A 1 84 ? 1.691 20.308 -24.901 1.00 87.88 84 LYS A C 1
ATOM 670 O O . LYS A 1 84 ? 1.685 19.542 -23.939 1.00 87.88 84 LYS A O 1
ATOM 675 N N . GLN A 1 85 ? 0.597 20.514 -25.637 1.00 82.25 85 GLN A N 1
ATOM 676 C CA . GLN A 1 85 ? -0.685 19.824 -25.413 1.00 82.25 85 GLN A CA 1
ATOM 677 C C . GLN A 1 85 ? -0.682 18.406 -26.013 1.00 82.25 85 GLN A C 1
ATOM 679 O O . GLN A 1 85 ? -1.517 18.054 -26.838 1.00 82.25 85 GLN A O 1
ATOM 684 N N . THR A 1 86 ? 0.292 17.587 -25.622 1.00 82.62 86 THR A N 1
ATOM 685 C CA . THR A 1 86 ? 0.395 16.177 -26.023 1.00 82.62 86 THR A CA 1
ATOM 686 C C . THR A 1 86 ? 0.284 15.272 -24.798 1.00 82.62 86 THR A C 1
ATOM 688 O O . THR A 1 86 ? 0.464 15.723 -23.665 1.00 82.62 86 THR A O 1
ATOM 691 N N . SER A 1 87 ? 0.018 13.979 -25.000 1.00 74.81 87 SER A N 1
ATOM 692 C CA . SER A 1 87 ? 0.068 12.966 -23.928 1.00 74.81 87 SER A CA 1
ATOM 693 C C . SER A 1 87 ? 1.423 12.968 -23.211 1.00 74.81 87 SER A C 1
ATOM 695 O O . SER A 1 87 ? 1.498 12.918 -21.982 1.00 74.81 87 SER A O 1
ATOM 697 N N . PHE A 1 88 ? 2.498 13.135 -23.979 1.00 78.75 88 PHE A N 1
ATOM 698 C CA . PHE A 1 88 ? 3.851 13.262 -23.458 1.00 78.75 88 PHE A CA 1
ATOM 699 C C . PHE A 1 88 ? 4.056 14.565 -22.670 1.00 78.75 88 PHE A C 1
ATOM 701 O O . PHE A 1 88 ? 4.665 14.546 -21.605 1.00 78.75 88 PHE A O 1
ATOM 708 N N . GLY A 1 89 ? 3.481 15.687 -23.118 1.00 82.00 89 GLY A N 1
ATOM 709 C CA . GLY A 1 89 ? 3.485 16.943 -22.361 1.00 82.00 89 GLY A CA 1
ATOM 710 C C . GLY A 1 89 ? 2.706 16.854 -21.044 1.00 82.00 89 GLY A C 1
ATOM 711 O O . GLY A 1 89 ? 3.165 17.353 -20.016 1.00 82.00 89 GLY A O 1
ATOM 712 N N . ALA A 1 90 ? 1.574 16.145 -21.027 1.00 78.88 90 ALA A N 1
ATOM 713 C CA . ALA A 1 90 ? 0.824 15.871 -19.801 1.00 78.88 90 ALA A CA 1
ATOM 714 C C . ALA A 1 90 ? 1.603 14.971 -18.827 1.00 78.88 90 ALA A C 1
ATOM 716 O O . ALA A 1 90 ? 1.567 15.208 -17.620 1.00 78.88 90 ALA A O 1
ATOM 717 N N . THR A 1 91 ? 2.338 13.984 -19.342 1.00 79.75 91 THR A N 1
ATOM 718 C CA . THR A 1 91 ? 3.225 13.123 -18.543 1.00 79.75 91 THR A CA 1
ATOM 719 C C . THR A 1 91 ? 4.387 13.936 -17.967 1.00 79.75 91 THR A C 1
ATOM 721 O O . THR A 1 91 ? 4.628 13.900 -16.766 1.00 79.75 91 THR A O 1
ATOM 724 N N . ALA A 1 92 ? 5.035 14.767 -18.788 1.00 82.88 92 ALA A N 1
ATOM 725 C CA . ALA A 1 92 ? 6.129 15.645 -18.372 1.00 82.88 92 ALA A CA 1
ATOM 726 C C . ALA A 1 92 ? 5.703 16.681 -17.316 1.00 82.88 92 ALA A C 1
ATOM 728 O O . ALA A 1 92 ? 6.467 16.990 -16.406 1.00 82.88 92 ALA A O 1
ATOM 729 N N . ARG A 1 93 ? 4.469 17.200 -17.399 1.00 85.06 93 ARG A N 1
ATOM 730 C CA . ARG A 1 93 ? 3.898 18.110 -16.388 1.00 85.06 93 ARG A CA 1
ATOM 731 C C . ARG A 1 93 ? 3.740 17.449 -15.020 1.00 85.06 93 ARG A C 1
ATOM 733 O O . ARG A 1 93 ? 3.830 18.132 -14.011 1.00 85.06 93 ARG A O 1
ATOM 740 N N . ASN A 1 94 ? 3.492 16.146 -15.015 1.00 82.69 94 ASN A N 1
ATOM 741 C CA . ASN A 1 94 ? 3.220 15.341 -13.831 1.00 82.69 94 ASN A CA 1
ATOM 742 C C . ASN A 1 94 ? 4.420 14.474 -13.420 1.00 82.69 94 ASN A C 1
ATOM 744 O O . ASN A 1 94 ? 4.281 13.583 -12.589 1.00 82.69 94 ASN A O 1
ATOM 748 N N . ALA A 1 95 ? 5.601 14.720 -13.990 1.00 85.50 95 ALA A N 1
ATOM 749 C CA . ALA A 1 95 ? 6.780 13.898 -13.752 1.00 85.50 95 ALA A CA 1
ATOM 750 C C . ALA A 1 95 ? 7.269 13.938 -12.290 1.00 85.50 95 ALA A C 1
ATOM 752 O O . ALA A 1 95 ? 7.941 13.013 -11.846 1.00 85.50 95 ALA A O 1
ATOM 753 N N . HIS A 1 96 ? 6.901 14.964 -11.513 1.00 84.19 96 HIS A N 1
ATOM 754 C CA . HIS A 1 96 ? 7.197 15.043 -10.077 1.00 84.19 96 HIS A CA 1
ATOM 755 C C . HIS A 1 96 ? 6.520 13.934 -9.261 1.00 84.19 96 HIS A C 1
ATOM 757 O O . HIS A 1 96 ? 7.006 13.589 -8.185 1.00 84.19 96 HIS A O 1
ATOM 763 N N . TRP A 1 97 ? 5.435 13.334 -9.758 1.00 84.25 97 TRP A N 1
ATOM 764 C CA . TRP A 1 97 ? 4.799 12.197 -9.093 1.00 84.25 97 TRP A CA 1
ATOM 765 C C . TRP A 1 97 ? 5.702 10.967 -9.028 1.00 84.25 97 TRP A C 1
ATOM 767 O O . TRP A 1 97 ? 5.596 10.198 -8.076 1.00 84.25 97 TRP A O 1
ATOM 777 N N . PHE A 1 98 ? 6.656 10.826 -9.952 1.00 87.06 98 PHE A N 1
ATOM 778 C CA . PHE A 1 98 ? 7.601 9.708 -9.973 1.00 87.06 98 PHE A CA 1
ATOM 779 C C . PHE A 1 98 ? 8.661 9.752 -8.851 1.00 87.06 98 PHE A C 1
ATOM 781 O O . PHE A 1 98 ? 9.455 8.824 -8.714 1.00 87.06 98 PHE A O 1
ATOM 788 N N . TYR A 1 99 ? 8.679 10.800 -8.013 1.00 85.44 99 TYR A N 1
ATOM 789 C CA . TYR A 1 99 ? 9.415 10.774 -6.738 1.00 85.44 99 TYR A CA 1
ATOM 790 C C . TYR A 1 99 ? 8.722 9.930 -5.661 1.00 85.44 99 TYR A C 1
ATOM 792 O O . TYR A 1 99 ? 9.368 9.545 -4.689 1.00 85.44 99 TYR A O 1
ATOM 800 N N . LEU A 1 100 ? 7.409 9.723 -5.788 1.00 83.19 100 LEU A N 1
ATOM 801 C CA . LEU A 1 100 ? 6.568 9.003 -4.826 1.00 83.19 100 LEU A CA 1
ATOM 802 C C . LEU A 1 100 ? 6.047 7.692 -5.416 1.00 83.19 100 LEU A C 1
ATOM 804 O O . LEU A 1 100 ? 5.991 6.682 -4.722 1.00 83.19 100 LEU A O 1
ATOM 808 N N . LEU A 1 101 ? 5.662 7.723 -6.691 1.00 87.50 101 LEU A N 1
ATOM 809 C CA . LEU A 1 101 ? 5.130 6.588 -7.424 1.00 87.50 101 LEU A CA 1
ATOM 810 C C . LEU A 1 101 ? 6.234 5.958 -8.265 1.00 87.50 101 LEU A C 1
ATOM 812 O O . LEU A 1 101 ? 6.946 6.649 -8.994 1.00 87.50 101 LEU A O 1
ATOM 816 N N . ARG A 1 102 ? 6.367 4.642 -8.175 1.00 90.50 102 ARG A N 1
ATOM 817 C CA . ARG A 1 102 ? 7.372 3.874 -8.909 1.00 90.50 102 ARG A CA 1
ATOM 818 C C . ARG A 1 102 ? 6.656 2.892 -9.809 1.00 90.50 102 ARG A C 1
ATOM 820 O O . ARG A 1 102 ? 5.612 2.361 -9.441 1.00 90.50 102 ARG A O 1
ATOM 827 N N . PHE A 1 103 ? 7.222 2.639 -10.981 1.00 90.38 103 PHE A N 1
ATOM 828 C CA . PHE A 1 103 ? 6.690 1.597 -11.844 1.00 90.38 103 PHE A CA 1
ATOM 829 C C . PHE A 1 103 ? 6.947 0.253 -11.178 1.00 90.38 103 PHE A C 1
ATOM 831 O O . PHE A 1 103 ? 8.099 -0.103 -10.951 1.00 90.38 103 PHE A O 1
ATOM 838 N N . ARG A 1 104 ? 5.886 -0.472 -10.839 1.00 92.81 104 ARG A N 1
ATOM 839 C CA . ARG A 1 104 ? 5.972 -1.792 -10.219 1.00 92.81 104 ARG A CA 1
ATOM 840 C C . ARG A 1 104 ? 5.698 -2.847 -11.265 1.00 92.81 104 ARG A C 1
ATOM 842 O O . ARG A 1 104 ? 4.676 -2.788 -11.941 1.00 92.81 104 ARG A O 1
ATOM 849 N N . MET A 1 105 ? 6.579 -3.827 -11.375 1.00 93.31 105 MET A N 1
ATOM 850 C CA . MET A 1 105 ? 6.373 -4.961 -12.262 1.00 93.31 105 MET A CA 1
ATOM 851 C C . MET A 1 105 ? 6.733 -6.255 -11.549 1.00 93.31 105 MET A C 1
ATOM 853 O O . MET A 1 105 ? 7.833 -6.388 -11.013 1.00 93.31 105 MET A O 1
ATOM 857 N N . GLY A 1 106 ? 5.795 -7.197 -11.532 1.00 94.94 106 GLY A N 1
ATOM 858 C CA . GLY A 1 106 ? 6.046 -8.555 -11.067 1.00 94.94 106 GLY A CA 1
ATOM 859 C C . GLY A 1 106 ? 6.716 -9.371 -12.165 1.00 94.94 106 GLY A C 1
ATOM 860 O O . GLY A 1 106 ? 6.239 -9.409 -13.297 1.00 94.94 106 GLY A O 1
ATOM 861 N N . ALA A 1 107 ? 7.827 -10.017 -11.841 1.00 95.19 107 ALA A N 1
ATOM 862 C CA . ALA A 1 107 ? 8.515 -10.958 -12.709 1.00 95.19 107 ALA A CA 1
ATOM 863 C C . ALA A 1 107 ? 8.358 -12.369 -12.148 1.00 95.19 107 ALA A C 1
ATOM 865 O O . ALA A 1 107 ? 8.656 -12.608 -10.976 1.00 95.19 107 ALA A O 1
ATOM 866 N N . CYS A 1 108 ? 7.931 -13.301 -12.998 1.00 94.12 108 CYS A N 1
ATOM 867 C CA . CYS A 1 108 ? 7.918 -14.717 -12.665 1.00 94.12 108 CYS A CA 1
ATOM 868 C C . CYS A 1 108 ? 9.133 -15.402 -13.289 1.00 94.12 108 CYS A C 1
ATOM 870 O O . CYS A 1 108 ? 9.271 -15.445 -14.512 1.00 94.12 108 CYS A O 1
ATOM 872 N N . VAL A 1 109 ? 10.031 -15.918 -12.451 1.00 92.19 109 VAL A N 1
ATOM 873 C CA . VAL A 1 109 ? 11.274 -16.571 -12.882 1.00 92.19 109 VAL A CA 1
ATOM 874 C C . VAL A 1 109 ? 11.456 -17.914 -12.174 1.00 92.19 109 VAL A C 1
ATOM 876 O O . VAL A 1 109 ? 10.837 -18.144 -11.142 1.00 92.19 109 VAL A O 1
ATOM 879 N N . PRO A 1 110 ? 12.295 -18.829 -12.679 1.00 90.31 110 PRO A N 1
ATOM 880 C CA . PRO A 1 110 ? 12.633 -20.052 -11.953 1.00 90.31 110 PRO A CA 1
ATOM 881 C C . PRO A 1 110 ? 13.398 -19.776 -10.646 1.00 90.31 110 PRO A C 1
ATOM 883 O O . PRO A 1 110 ? 14.107 -18.774 -10.524 1.00 90.31 110 PRO A O 1
ATOM 886 N N . SER A 1 111 ? 13.320 -20.698 -9.682 1.00 88.94 111 SER A N 1
ATOM 887 C CA . SER A 1 111 ? 13.991 -20.600 -8.375 1.00 88.94 111 SER A CA 1
ATOM 888 C C . SER A 1 111 ? 15.510 -20.438 -8.474 1.00 88.94 111 SER A C 1
ATOM 890 O O . SER A 1 111 ? 16.094 -19.740 -7.643 1.00 88.94 111 SER A O 1
ATOM 892 N N . ALA A 1 112 ? 16.123 -21.002 -9.520 1.00 86.19 112 ALA A N 1
ATOM 893 C CA . ALA A 1 112 ? 17.552 -20.895 -9.805 1.00 86.19 112 ALA A CA 1
ATOM 894 C C . ALA A 1 112 ? 18.024 -19.471 -10.145 1.00 86.19 112 ALA A C 1
ATOM 896 O O . ALA A 1 112 ? 19.211 -19.184 -10.014 1.00 86.19 112 ALA A O 1
ATOM 897 N N . CYS A 1 113 ? 17.129 -18.569 -10.566 1.00 89.00 113 CYS A N 1
ATOM 898 C CA . CYS A 1 113 ? 17.508 -17.186 -10.838 1.00 89.00 113 CYS A CA 1
ATOM 899 C C . CYS A 1 113 ? 17.849 -16.447 -9.539 1.00 89.00 113 CYS A C 1
ATOM 901 O O . CYS A 1 113 ? 17.055 -16.377 -8.585 1.00 89.00 113 CYS A O 1
ATOM 903 N N . THR A 1 114 ? 19.029 -15.835 -9.514 1.00 91.81 114 THR A N 1
ATOM 904 C CA . THR A 1 114 ? 19.451 -14.960 -8.422 1.00 91.81 114 THR A CA 1
ATOM 905 C C . THR A 1 114 ? 18.777 -13.591 -8.538 1.00 91.81 114 THR A C 1
ATOM 907 O O . THR A 1 114 ? 18.202 -13.236 -9.568 1.00 91.81 114 THR A O 1
ATOM 910 N N . LYS A 1 115 ? 18.824 -12.786 -7.469 1.00 93.19 115 LYS A N 1
ATOM 911 C CA . LYS A 1 115 ? 18.279 -11.417 -7.513 1.00 93.19 115 LYS A CA 1
ATOM 912 C C . LYS A 1 115 ? 18.993 -10.545 -8.555 1.00 93.19 115 LYS A C 1
ATOM 914 O O . LYS A 1 115 ? 18.360 -9.671 -9.139 1.00 93.19 115 LYS A O 1
ATOM 919 N N . GLU A 1 116 ? 20.279 -10.795 -8.798 1.00 93.62 116 GLU A N 1
ATOM 920 C CA . GLU A 1 116 ? 21.085 -10.069 -9.785 1.00 93.62 116 GLU A CA 1
ATOM 921 C C . GLU A 1 116 ? 20.672 -10.413 -11.217 1.00 93.62 116 GLU A C 1
ATOM 923 O O . GLU A 1 116 ? 20.540 -9.515 -12.047 1.00 93.62 116 GLU A O 1
ATOM 928 N N . ASP A 1 117 ? 20.371 -11.686 -11.492 1.00 93.38 117 ASP A N 1
ATOM 929 C CA . ASP A 1 117 ? 19.856 -12.105 -12.801 1.00 93.38 117 ASP A CA 1
ATOM 930 C C . ASP A 1 117 ? 18.543 -11.389 -13.119 1.00 93.38 117 ASP A C 1
ATOM 932 O O . ASP A 1 117 ? 18.373 -10.826 -14.202 1.00 93.38 117 ASP A O 1
ATOM 936 N N . VAL A 1 118 ? 17.633 -11.341 -12.141 1.00 93.56 118 VAL A N 1
ATOM 937 C CA . VAL A 1 118 ? 16.349 -10.644 -12.284 1.00 93.56 118 VAL A CA 1
ATOM 938 C C . VAL A 1 118 ? 16.560 -9.145 -12.470 1.00 93.56 118 VAL A C 1
ATOM 940 O O . VAL A 1 118 ? 15.945 -8.556 -13.355 1.00 93.56 118 VAL A O 1
ATOM 943 N N . HIS A 1 119 ? 17.454 -8.522 -11.697 1.00 95.12 119 HIS A N 1
ATOM 944 C CA . HIS A 1 119 ? 17.804 -7.113 -11.878 1.00 95.12 119 HIS A CA 1
ATOM 945 C C . HIS A 1 119 ? 18.291 -6.834 -13.308 1.00 95.12 119 HIS A C 1
ATOM 947 O O . HIS A 1 119 ? 17.815 -5.899 -13.949 1.00 95.12 119 HIS A O 1
ATOM 953 N N . ASN A 1 120 ? 19.184 -7.671 -13.840 1.00 93.56 120 ASN A N 1
ATOM 954 C CA . ASN A 1 120 ? 19.731 -7.500 -15.184 1.00 93.56 120 ASN A CA 1
ATOM 955 C C . ASN A 1 120 ? 18.660 -7.662 -16.272 1.00 93.56 120 ASN A C 1
ATOM 957 O O . ASN A 1 120 ? 18.647 -6.887 -17.227 1.00 93.56 120 ASN A O 1
ATOM 961 N N . ILE A 1 121 ? 17.736 -8.614 -16.113 1.00 91.88 121 ILE A N 1
ATOM 962 C CA . ILE A 1 121 ? 16.600 -8.801 -17.029 1.00 91.88 121 ILE A CA 1
ATOM 963 C C . ILE A 1 121 ? 15.672 -7.580 -16.990 1.00 91.88 121 ILE A C 1
ATOM 965 O O . ILE A 1 121 ? 15.314 -7.030 -18.031 1.00 91.88 121 ILE A O 1
ATOM 969 N N . MET A 1 122 ? 15.311 -7.110 -15.795 1.00 91.81 122 MET A N 1
ATOM 970 C CA . MET A 1 122 ? 14.373 -5.994 -15.637 1.00 91.81 122 MET A CA 1
ATOM 971 C C . MET A 1 122 ? 14.978 -4.658 -16.081 1.00 91.81 122 MET A C 1
ATOM 973 O O . MET A 1 122 ? 14.275 -3.843 -16.674 1.00 91.81 122 MET A O 1
ATOM 977 N N . ALA A 1 123 ? 16.286 -4.456 -15.894 1.00 91.75 123 ALA A N 1
ATOM 978 C C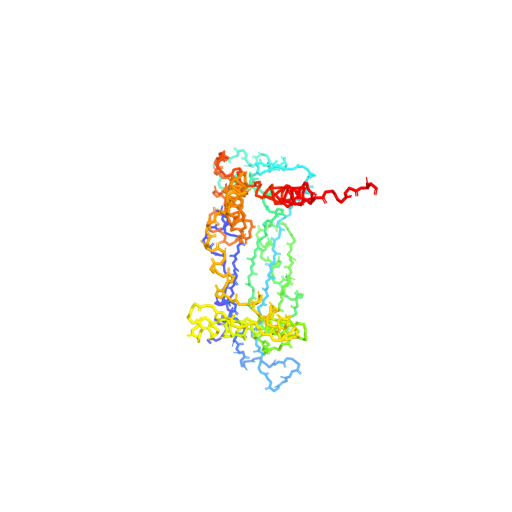A . ALA A 1 123 ? 17.005 -3.266 -16.351 1.00 91.75 123 ALA A CA 1
ATOM 979 C C . ALA A 1 123 ? 17.161 -3.196 -17.886 1.00 91.75 123 ALA A C 1
ATOM 981 O O . ALA A 1 123 ? 17.358 -2.111 -18.451 1.00 91.75 123 ALA A O 1
ATOM 982 N N . GLN A 1 124 ? 17.033 -4.321 -18.600 1.00 90.38 124 GLN A N 1
ATOM 983 C CA . GLN A 1 124 ? 17.057 -4.314 -20.066 1.00 90.38 124 GLN A CA 1
ATOM 984 C C . GLN A 1 124 ? 15.825 -3.625 -20.665 1.00 90.38 124 GLN A C 1
ATOM 986 O O . GLN A 1 124 ? 15.951 -2.905 -21.649 1.00 90.38 124 GLN A O 1
ATOM 991 N N . ILE A 1 125 ? 14.648 -3.757 -20.058 1.00 87.06 125 ILE A N 1
ATOM 992 C CA . ILE A 1 125 ? 13.401 -3.178 -20.583 1.00 87.06 125 ILE A CA 1
ATOM 993 C C . ILE A 1 125 ? 13.481 -1.644 -20.748 1.00 87.06 125 ILE A C 1
ATOM 995 O O . ILE A 1 125 ? 13.260 -1.158 -21.862 1.00 87.06 125 ILE A O 1
ATOM 999 N N . PRO A 1 126 ? 13.828 -0.847 -19.714 1.00 87.94 126 PRO A N 1
ATOM 1000 C CA . PRO A 1 126 ? 13.926 0.603 -19.864 1.00 87.94 126 PRO A CA 1
ATOM 1001 C C . PRO A 1 126 ? 15.082 1.024 -20.782 1.00 87.94 126 PRO A C 1
ATOM 1003 O O . PRO A 1 126 ? 14.944 2.006 -21.514 1.00 87.94 126 PRO A O 1
ATOM 1006 N N . SER A 1 127 ? 16.192 0.275 -20.806 1.00 86.50 127 SER A N 1
ATOM 1007 C CA . SER A 1 127 ? 17.330 0.595 -21.679 1.00 86.50 127 SER A CA 1
ATOM 1008 C C . SER A 1 127 ? 17.004 0.423 -23.166 1.00 86.50 127 SER A C 1
ATOM 1010 O O . SER A 1 127 ? 17.370 1.290 -23.957 1.00 86.50 127 SER A O 1
ATOM 1012 N N . GLN A 1 128 ? 16.227 -0.599 -23.545 1.00 87.75 128 GLN A N 1
ATOM 1013 C CA . GLN A 1 128 ? 15.731 -0.775 -24.921 1.00 87.75 128 GLN A CA 1
ATOM 1014 C C . GLN A 1 128 ? 14.799 0.364 -25.362 1.00 87.75 128 GLN A C 1
ATO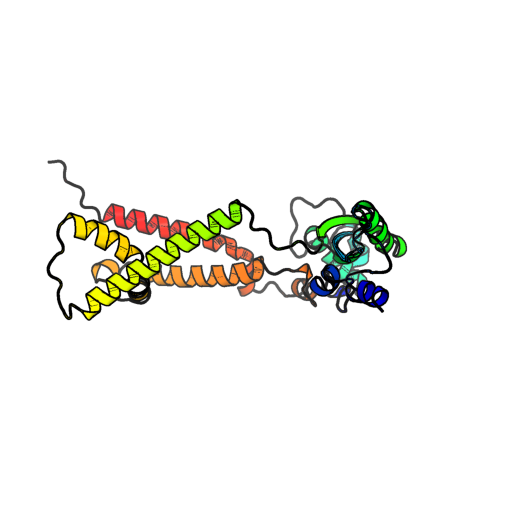M 1016 O O . GLN A 1 128 ? 14.750 0.727 -26.536 1.00 87.75 128 GLN A O 1
ATOM 1021 N N . LEU A 1 129 ? 14.083 0.970 -24.413 1.00 83.44 129 LEU A N 1
ATOM 1022 C CA . LEU A 1 129 ? 13.207 2.118 -24.653 1.00 83.44 129 LEU A CA 1
ATOM 1023 C C . LEU A 1 129 ? 13.940 3.470 -24.574 1.00 83.44 129 LEU A C 1
ATOM 1025 O O . LEU A 1 129 ? 13.298 4.515 -24.680 1.00 83.44 129 LEU A O 1
ATOM 1029 N N . ASN A 1 130 ? 15.270 3.477 -24.406 1.00 85.69 130 ASN A N 1
ATOM 1030 C CA . ASN A 1 130 ? 16.092 4.675 -24.186 1.00 85.69 130 ASN A CA 1
ATOM 1031 C C . ASN A 1 130 ? 15.662 5.516 -22.967 1.00 85.69 130 ASN A C 1
ATOM 1033 O O . ASN A 1 130 ? 15.876 6.732 -22.925 1.00 85.69 130 ASN A O 1
ATOM 1037 N N . ILE A 1 131 ? 15.076 4.880 -21.951 1.00 85.69 131 ILE A N 1
ATOM 1038 C CA . ILE A 1 131 ? 14.669 5.533 -20.707 1.00 85.69 131 ILE A CA 1
ATOM 1039 C C . ILE A 1 131 ? 15.755 5.281 -19.663 1.00 85.69 131 ILE A C 1
ATOM 1041 O O . ILE A 1 131 ? 16.005 4.149 -19.256 1.00 85.69 131 ILE A O 1
ATOM 1045 N N . LYS A 1 132 ? 16.407 6.352 -19.205 1.00 88.81 132 LYS A N 1
ATOM 1046 C CA . LYS A 1 132 ? 17.360 6.275 -18.091 1.00 88.81 132 LYS A CA 1
ATOM 1047 C C . LYS A 1 132 ? 16.600 6.233 -16.767 1.00 88.81 132 LYS A C 1
ATOM 1049 O O . LYS A 1 132 ? 15.636 6.978 -16.594 1.00 88.81 132 LYS A O 1
ATOM 1054 N N . GLY A 1 133 ? 17.060 5.416 -15.827 1.00 89.31 133 GLY A N 1
ATOM 1055 C CA . GLY A 1 133 ? 16.470 5.294 -14.497 1.00 89.31 133 GLY A CA 1
ATOM 1056 C C . GLY A 1 133 ? 17.166 4.232 -13.654 1.00 89.31 133 GLY A C 1
ATOM 1057 O O . GLY A 1 133 ? 18.107 3.589 -14.119 1.00 89.31 133 GLY A O 1
ATOM 1058 N N . THR A 1 134 ? 16.685 4.066 -12.428 1.00 91.31 134 THR A N 1
ATOM 1059 C CA . THR A 1 134 ? 17.141 3.040 -11.486 1.00 91.31 134 THR A CA 1
ATOM 1060 C C . THR A 1 134 ? 16.109 1.922 -11.437 1.00 91.31 134 THR A C 1
ATOM 1062 O O . THR A 1 134 ? 14.909 2.193 -11.377 1.00 91.31 134 THR A O 1
ATOM 1065 N N . THR A 1 135 ? 16.577 0.677 -11.489 1.00 94.06 135 THR A N 1
ATOM 1066 C CA . THR A 1 135 ? 15.746 -0.518 -11.314 1.00 94.06 135 THR A CA 1
ATOM 1067 C C . THR A 1 135 ? 16.173 -1.187 -10.022 1.00 94.06 135 THR A C 1
ATOM 1069 O O . THR A 1 135 ? 17.342 -1.513 -9.873 1.00 94.06 135 THR A O 1
ATOM 1072 N N . ASP A 1 136 ? 15.238 -1.412 -9.112 1.00 94.50 136 ASP A N 1
ATOM 1073 C CA . ASP A 1 136 ? 15.484 -2.082 -7.842 1.00 94.50 136 ASP A CA 1
ATOM 1074 C C . ASP A 1 136 ? 14.605 -3.334 -7.747 1.00 94.50 136 ASP A C 1
ATOM 1076 O O . ASP A 1 136 ? 13.462 -3.352 -8.208 1.00 94.50 136 ASP A O 1
ATOM 1080 N N . ILE A 1 137 ? 15.133 -4.402 -7.147 1.00 94.94 137 ILE A N 1
ATOM 1081 C CA . ILE A 1 137 ? 14.367 -5.618 -6.847 1.00 94.94 137 ILE A CA 1
ATOM 1082 C C . ILE A 1 137 ? 14.034 -5.604 -5.357 1.00 94.94 137 ILE A C 1
ATOM 1084 O O . ILE A 1 137 ? 14.922 -5.760 -4.519 1.00 94.94 137 ILE A O 1
ATOM 1088 N N . VAL A 1 138 ? 12.757 -5.403 -5.029 1.00 92.50 138 VAL A N 1
ATOM 1089 C CA . VAL A 1 138 ? 12.289 -5.208 -3.648 1.00 92.50 138 VAL A CA 1
ATOM 1090 C C . VAL A 1 138 ? 12.332 -6.527 -2.885 1.00 92.50 138 VAL A C 1
ATOM 1092 O O . VAL A 1 138 ? 13.033 -6.673 -1.882 1.00 92.50 138 VAL A O 1
ATOM 1095 N N . ASN A 1 139 ? 11.599 -7.514 -3.384 1.00 93.00 139 ASN A N 1
ATOM 1096 C CA . ASN A 1 139 ? 11.504 -8.841 -2.801 1.00 93.00 139 ASN A CA 1
ATOM 1097 C C . ASN A 1 139 ? 11.418 -9.895 -3.902 1.00 93.00 139 ASN A C 1
ATOM 1099 O O . ASN A 1 139 ? 10.952 -9.639 -5.008 1.00 93.00 139 ASN A O 1
ATOM 1103 N N . CYS A 1 140 ? 11.903 -11.085 -3.565 1.00 93.62 140 CYS A N 1
ATOM 1104 C CA . CYS A 1 140 ? 11.751 -12.282 -4.370 1.00 93.62 140 CYS A CA 1
ATOM 1105 C C . CYS A 1 140 ? 11.340 -13.413 -3.443 1.00 93.62 140 CYS A C 1
ATOM 1107 O O . CYS A 1 140 ? 12.056 -13.706 -2.483 1.00 93.62 140 CYS A O 1
ATOM 1109 N N . GLU A 1 141 ? 10.220 -14.044 -3.747 1.00 91.88 141 GLU A N 1
ATOM 1110 C CA . GLU A 1 141 ? 9.576 -15.033 -2.901 1.00 91.88 141 GLU A CA 1
ATOM 1111 C C . GLU A 1 141 ? 9.325 -16.313 -3.687 1.00 91.88 141 GLU A C 1
ATOM 1113 O O . GLU A 1 141 ? 9.086 -16.311 -4.892 1.00 91.88 141 GLU A O 1
ATOM 1118 N N . THR A 1 142 ? 9.429 -17.428 -2.981 1.00 90.31 142 THR A N 1
ATOM 1119 C CA . THR A 1 142 ? 9.080 -18.762 -3.472 1.00 90.31 142 THR A CA 1
ATOM 1120 C C . THR A 1 142 ? 8.036 -19.327 -2.528 1.00 90.31 142 THR A C 1
ATOM 1122 O O . THR A 1 142 ? 7.931 -18.872 -1.385 1.00 90.31 142 THR A O 1
ATOM 1125 N N . LYS A 1 143 ? 7.285 -20.337 -2.972 1.00 86.25 143 LYS A N 1
ATOM 1126 C CA . LYS A 1 143 ? 6.305 -21.012 -2.122 1.00 86.25 143 LYS A CA 1
ATOM 1127 C C . LYS A 1 143 ? 6.990 -21.674 -0.924 1.00 86.25 143 LYS A C 1
ATOM 1129 O O . LYS A 1 143 ? 7.510 -22.788 -1.019 1.00 86.25 143 LYS A O 1
ATOM 1134 N N . GLN A 1 144 ? 6.971 -20.984 0.210 1.00 80.06 144 GLN A N 1
ATOM 1135 C CA . GLN A 1 144 ? 7.363 -21.519 1.507 1.00 80.06 144 GLN A CA 1
ATOM 1136 C C . GLN A 1 144 ? 6.114 -22.011 2.236 1.00 80.06 144 GLN A C 1
ATOM 1138 O O . GLN A 1 144 ? 5.059 -21.380 2.194 1.00 80.06 144 GLN A O 1
ATOM 1143 N N . SER A 1 145 ? 6.219 -23.153 2.915 1.00 76.44 145 SER A N 1
ATOM 1144 C CA . SER A 1 145 ? 5.168 -23.584 3.838 1.00 76.44 145 SER A CA 1
ATOM 1145 C C . SER A 1 145 ? 5.006 -22.530 4.927 1.00 76.44 145 SER A C 1
ATOM 1147 O O . SER A 1 145 ? 6.010 -22.059 5.457 1.00 76.44 145 SER A O 1
ATOM 1149 N N . PHE A 1 146 ? 3.767 -22.189 5.277 1.00 77.31 146 PHE A N 1
ATOM 1150 C CA . PHE A 1 146 ? 3.458 -21.220 6.325 1.00 77.31 146 PHE A CA 1
ATOM 1151 C C . PHE A 1 146 ? 4.141 -21.610 7.648 1.00 77.31 146 PHE A C 1
ATOM 1153 O O . PHE A 1 146 ? 3.693 -22.518 8.348 1.00 77.31 146 PHE A O 1
ATOM 1160 N N . THR A 1 147 ? 5.251 -20.947 7.979 1.00 81.56 147 THR A N 1
ATOM 1161 C CA . THR A 1 147 ? 5.968 -21.122 9.243 1.00 81.56 147 THR A CA 1
ATOM 1162 C C . THR A 1 147 ? 5.637 -19.948 10.149 1.00 81.56 147 THR A C 1
ATOM 1164 O O . THR A 1 147 ? 5.944 -18.792 9.863 1.00 81.56 147 THR A O 1
ATOM 1167 N N . VAL A 1 148 ? 4.960 -20.234 11.260 1.00 83.88 148 VAL A N 1
ATOM 1168 C CA . VAL A 1 148 ? 4.590 -19.185 12.209 1.00 83.88 148 VAL A CA 1
ATOM 1169 C C . VAL A 1 148 ? 5.853 -18.727 12.930 1.00 83.88 148 VAL A C 1
ATOM 1171 O O . VAL A 1 148 ? 6.486 -19.497 13.650 1.00 83.88 148 VAL A O 1
ATOM 1174 N N . THR A 1 149 ? 6.235 -17.468 12.731 1.00 90.62 149 THR A N 1
ATOM 1175 C CA . THR A 1 149 ? 7.397 -16.889 13.415 1.00 90.62 149 THR A CA 1
ATOM 1176 C C . THR A 1 149 ? 7.085 -16.737 14.904 1.00 90.62 149 THR A C 1
ATOM 1178 O O . THR A 1 149 ? 5.955 -16.411 15.263 1.00 90.62 149 THR A O 1
ATOM 1181 N N . ASN A 1 150 ? 8.078 -16.880 15.787 1.00 92.81 150 ASN A N 1
ATOM 1182 C CA . ASN A 1 150 ? 7.894 -16.725 17.241 1.00 92.81 150 ASN A CA 1
ATOM 1183 C C . ASN A 1 150 ? 7.150 -15.427 17.623 1.00 92.81 150 ASN A C 1
ATOM 1185 O O . ASN A 1 150 ? 6.316 -15.432 18.526 1.00 92.81 150 ASN A O 1
ATOM 1189 N N . GLY A 1 151 ? 7.395 -14.329 16.897 1.00 92.12 151 GLY A N 1
ATOM 1190 C CA . GLY A 1 151 ? 6.669 -13.066 17.068 1.00 92.12 151 GLY A CA 1
ATOM 1191 C C . GLY A 1 151 ? 5.183 -13.150 16.697 1.00 92.12 151 GLY A C 1
ATOM 1192 O O . GLY A 1 151 ? 4.342 -12.637 17.429 1.00 92.12 151 GLY A O 1
ATOM 1193 N N . GLN A 1 152 ? 4.835 -13.844 15.611 1.00 93.00 152 GLN A N 1
ATOM 1194 C CA . GLN A 1 152 ? 3.439 -14.078 15.225 1.00 93.00 152 GLN A CA 1
ATOM 1195 C C . GLN A 1 152 ? 2.727 -14.972 16.246 1.00 93.00 152 GLN A C 1
ATOM 1197 O O . GLN A 1 152 ? 1.598 -14.671 16.622 1.00 93.00 152 GLN A O 1
ATOM 1202 N N . ILE A 1 153 ? 3.400 -16.013 16.758 1.00 93.81 153 ILE A N 1
ATOM 1203 C CA . ILE A 1 153 ? 2.868 -16.853 17.845 1.00 93.81 153 ILE A CA 1
ATOM 1204 C C . ILE A 1 153 ? 2.592 -15.997 19.086 1.00 93.81 153 ILE A C 1
ATOM 1206 O O . ILE A 1 153 ? 1.515 -16.102 19.667 1.00 93.81 153 ILE A O 1
ATOM 1210 N N . ALA A 1 154 ? 3.521 -15.116 19.472 1.00 94.94 154 ALA A N 1
ATOM 1211 C CA . ALA A 1 154 ? 3.339 -14.227 20.618 1.00 94.94 154 ALA A CA 1
ATOM 1212 C C . ALA A 1 154 ? 2.129 -13.292 20.440 1.00 94.94 154 ALA A C 1
ATOM 1214 O O . ALA A 1 154 ? 1.313 -13.161 21.351 1.00 94.94 154 ALA A O 1
ATOM 1215 N N . VAL A 1 155 ? 1.963 -12.692 19.257 1.00 94.94 155 VAL A N 1
ATOM 1216 C CA . VAL A 1 155 ? 0.808 -11.832 18.948 1.00 94.94 155 VAL A CA 1
ATOM 1217 C C . VAL A 1 155 ? -0.500 -12.626 18.976 1.00 94.94 155 VAL A C 1
ATOM 1219 O O . VAL A 1 155 ? -1.465 -12.187 19.601 1.00 94.94 155 VAL A O 1
ATOM 1222 N N . LEU A 1 156 ? -0.532 -13.815 18.365 1.00 94.75 156 LEU A N 1
ATOM 1223 C CA . LEU A 1 156 ? -1.702 -14.696 18.383 1.00 94.75 156 LEU A CA 1
ATOM 1224 C C . LEU A 1 156 ? -2.057 -15.146 19.804 1.00 94.75 156 LEU A C 1
ATOM 1226 O O . LEU A 1 156 ? -3.235 -15.187 20.148 1.00 94.75 156 LEU A O 1
ATOM 1230 N N . ALA A 1 157 ? -1.063 -15.422 20.650 1.00 96.00 157 ALA A N 1
ATOM 1231 C CA . ALA A 1 157 ? -1.277 -15.776 22.049 1.00 96.00 157 ALA A CA 1
ATOM 1232 C C . ALA A 1 157 ? -1.881 -14.610 22.847 1.00 96.00 157 ALA A C 1
ATOM 1234 O O . ALA A 1 157 ? -2.819 -14.812 23.616 1.00 96.00 157 ALA A O 1
ATOM 1235 N N . VAL A 1 158 ? -1.395 -13.383 22.636 1.00 96.38 158 VAL A N 1
ATOM 1236 C CA . VAL A 1 158 ? -1.936 -12.182 23.291 1.00 96.38 158 VAL A CA 1
ATOM 1237 C C . VAL A 1 158 ? -3.369 -11.904 22.833 1.00 96.38 158 VAL A C 1
ATOM 1239 O O . VAL A 1 158 ? -4.245 -11.680 23.669 1.00 96.38 158 VAL A O 1
ATOM 1242 N N . ILE A 1 159 ? -3.642 -11.965 21.526 1.00 96.44 159 ILE A N 1
ATOM 1243 C CA . ILE A 1 159 ? -5.000 -11.786 20.989 1.00 96.44 159 ILE A CA 1
ATOM 1244 C C . ILE A 1 159 ? -5.929 -12.891 21.505 1.00 96.44 159 ILE A C 1
ATOM 1246 O O . ILE A 1 159 ? -7.038 -12.600 21.951 1.00 96.44 159 ILE A O 1
ATOM 1250 N N . GLY A 1 160 ? -5.462 -14.141 21.514 1.00 97.00 160 GLY A N 1
ATOM 1251 C CA . GLY A 1 160 ? -6.189 -15.282 22.061 1.00 97.00 160 GLY A CA 1
ATOM 1252 C C . GLY A 1 160 ? -6.518 -15.117 23.546 1.00 97.00 160 GLY A C 1
ATOM 1253 O O . GLY A 1 160 ? -7.644 -15.395 23.954 1.00 97.00 160 GLY A O 1
ATOM 1254 N N . LEU A 1 161 ? -5.588 -14.588 24.349 1.00 96.12 161 LEU A N 1
ATOM 1255 C CA . LEU A 1 161 ? -5.816 -14.284 25.763 1.00 96.12 161 LEU A CA 1
ATOM 1256 C C . LEU A 1 161 ? -6.914 -13.227 25.945 1.00 96.12 161 LEU A C 1
ATOM 1258 O O . LEU A 1 161 ? -7.823 -13.427 26.749 1.00 96.12 161 LEU A O 1
ATOM 1262 N N . PHE A 1 162 ? -6.870 -12.124 25.194 1.00 95.00 162 PHE A N 1
ATOM 1263 C CA . PHE A 1 162 ? -7.916 -11.099 25.263 1.00 95.00 162 PHE A CA 1
ATOM 1264 C C . PHE A 1 162 ? -9.273 -11.618 24.782 1.00 95.00 162 PHE A C 1
ATOM 1266 O O . PHE A 1 162 ? -10.289 -11.307 25.402 1.00 95.00 162 PHE A O 1
ATOM 1273 N N . ALA A 1 163 ? -9.304 -12.438 23.729 1.00 95.94 163 ALA A N 1
ATOM 1274 C CA . ALA A 1 163 ? -10.527 -13.076 23.251 1.00 95.94 163 ALA A CA 1
ATOM 1275 C C . ALA A 1 163 ? -11.113 -14.027 24.307 1.00 95.94 163 ALA A C 1
ATOM 1277 O O . ALA A 1 163 ? -12.314 -14.001 24.567 1.00 95.94 163 ALA A O 1
ATOM 1278 N N . LEU A 1 164 ? -10.270 -14.809 24.986 1.00 96.19 164 LEU A N 1
ATOM 1279 C CA . LEU A 1 164 ? -10.692 -15.688 26.074 1.00 96.19 164 LEU A CA 1
ATOM 1280 C C . LEU A 1 164 ? -11.233 -14.894 27.272 1.00 96.19 164 LEU A C 1
ATOM 1282 O O . LEU A 1 164 ? -12.305 -15.216 27.782 1.00 96.19 164 LEU A O 1
ATOM 1286 N N . LEU A 1 165 ? -10.551 -13.821 27.685 1.00 94.69 165 LEU A N 1
ATOM 1287 C CA . LEU A 1 165 ? -11.047 -12.916 28.728 1.00 94.69 165 LEU A CA 1
ATOM 1288 C C . LEU A 1 165 ? -12.376 -12.262 28.329 1.00 94.69 165 LEU A C 1
ATOM 1290 O O . LEU A 1 165 ? -13.262 -12.134 29.173 1.00 94.69 165 LEU A O 1
ATOM 1294 N N . MET A 1 166 ? -12.548 -11.905 27.053 1.00 94.94 166 MET A N 1
ATOM 1295 C CA . MET A 1 166 ? -13.797 -11.360 26.521 1.00 94.94 166 MET A CA 1
ATOM 1296 C C . MET A 1 166 ? -14.935 -12.385 26.581 1.00 94.94 166 MET A C 1
ATOM 1298 O O . MET A 1 166 ? -16.028 -12.050 27.037 1.00 94.94 166 MET A O 1
ATOM 1302 N N . VAL A 1 167 ? -14.695 -13.638 26.180 1.00 95.19 167 VAL A N 1
ATOM 1303 C CA . VAL A 1 167 ? -15.701 -14.711 26.241 1.00 95.19 167 VAL A CA 1
ATOM 1304 C C . VAL A 1 167 ? -16.089 -15.006 27.688 1.00 95.19 167 VAL A C 1
ATOM 1306 O O . VAL A 1 167 ? -17.279 -15.047 27.999 1.00 95.19 167 VAL A O 1
ATOM 1309 N N . ILE A 1 168 ? -15.114 -15.150 28.591 1.00 93.62 168 ILE A N 1
ATOM 1310 C CA . ILE A 1 168 ? -15.369 -15.398 30.019 1.00 93.62 168 ILE A CA 1
ATOM 1311 C C . ILE A 1 168 ? -16.121 -14.218 30.642 1.00 93.62 168 ILE A C 1
ATOM 1313 O O . ILE A 1 168 ? -17.137 -14.421 31.305 1.00 93.62 168 ILE A O 1
ATOM 1317 N N . GLY A 1 169 ? -15.656 -12.990 30.402 1.00 92.44 169 GLY A N 1
ATOM 1318 C CA . GLY A 1 169 ? -16.276 -11.770 30.911 1.00 92.44 169 GLY A CA 1
ATOM 1319 C C . GLY A 1 169 ? -17.719 -11.613 30.444 1.00 92.44 169 GLY A C 1
ATOM 1320 O O . GLY A 1 169 ? -18.598 -11.363 31.262 1.00 92.44 169 GLY A O 1
ATOM 1321 N N . THR A 1 170 ? -17.980 -11.838 29.153 1.00 92.88 170 THR A N 1
ATOM 1322 C CA . THR A 1 170 ? -19.330 -11.747 28.572 1.00 92.88 170 THR A CA 1
ATOM 1323 C C . THR A 1 170 ? -20.240 -12.858 29.085 1.00 92.88 170 THR A C 1
ATOM 1325 O O . THR A 1 170 ? -21.387 -12.597 29.426 1.00 92.88 170 THR A O 1
ATOM 1328 N N . SER A 1 171 ? -19.734 -14.089 29.194 1.00 91.06 171 SER A N 1
ATOM 1329 C CA . SER A 1 171 ? -20.515 -15.225 29.699 1.00 91.06 171 SER A CA 1
ATOM 1330 C C . SER A 1 171 ? -20.927 -15.018 31.155 1.00 91.06 171 SER A C 1
ATOM 1332 O O . SER A 1 171 ? -22.084 -15.234 31.499 1.00 91.06 171 SER A O 1
ATOM 1334 N N . LEU A 1 172 ? -20.000 -14.570 32.011 1.00 88.62 172 LEU A N 1
ATOM 1335 C CA . LEU A 1 172 ? -20.296 -14.275 33.414 1.00 88.62 172 LEU A CA 1
ATOM 1336 C C . LEU A 1 172 ? -21.319 -13.149 33.551 1.00 88.62 172 LEU A C 1
ATOM 1338 O O . LEU A 1 172 ? -22.245 -13.286 34.340 1.00 88.62 172 LEU A O 1
ATOM 1342 N N . ASP A 1 173 ? -21.160 -12.081 32.773 1.00 86.62 173 ASP A N 1
ATOM 1343 C CA . ASP A 1 173 ? -22.041 -10.913 32.774 1.00 86.62 173 ASP A CA 1
ATOM 1344 C C . ASP A 1 173 ? -23.460 -11.255 32.287 1.00 86.62 173 ASP A C 1
ATOM 1346 O O . ASP A 1 173 ? -24.450 -10.903 32.919 1.00 86.62 173 ASP A O 1
ATOM 1350 N N . VAL A 1 174 ? -23.590 -12.034 31.209 1.00 86.06 174 VAL A N 1
ATOM 1351 C CA . VAL A 1 174 ? -24.901 -12.490 30.720 1.00 86.06 174 VAL A CA 1
ATOM 1352 C C . VAL A 1 174 ? -25.550 -13.460 31.708 1.00 86.06 174 VAL A C 1
ATOM 1354 O O . VAL A 1 174 ? -26.744 -13.353 31.973 1.00 86.06 174 VAL A O 1
ATOM 1357 N N . VAL A 1 175 ? -24.791 -14.391 32.294 1.00 86.38 175 VAL A N 1
ATOM 1358 C CA . VAL A 1 175 ? -25.332 -15.342 33.277 1.00 86.38 175 VAL A CA 1
ATOM 1359 C C . VAL A 1 175 ? -25.795 -14.635 34.548 1.00 86.38 175 VAL A C 1
ATOM 1361 O O . VAL A 1 175 ? -26.831 -15.020 35.088 1.00 86.38 175 VAL A O 1
ATOM 1364 N N . THR A 1 176 ? -25.079 -13.620 35.038 1.00 80.94 176 THR A N 1
ATOM 1365 C CA . THR A 1 176 ? -25.549 -12.836 36.190 1.00 80.94 176 THR A CA 1
ATOM 1366 C C . THR A 1 176 ? -26.799 -12.040 35.842 1.00 80.94 176 THR A C 1
ATOM 1368 O O . THR A 1 176 ? -27.754 -12.094 36.605 1.00 80.94 176 THR A O 1
ATOM 1371 N N . ILE A 1 177 ? -26.864 -11.407 34.667 1.00 80.19 177 ILE A N 1
ATOM 1372 C CA . ILE A 1 177 ? -28.070 -10.691 34.215 1.00 80.19 177 ILE A CA 1
ATOM 1373 C C . ILE A 1 177 ? -29.276 -11.638 34.079 1.00 80.19 177 ILE A C 1
ATOM 1375 O O . ILE A 1 177 ? -30.372 -11.295 34.511 1.00 80.19 177 ILE A O 1
ATOM 1379 N N . LEU A 1 178 ? -29.090 -12.842 33.524 1.00 82.50 178 LEU A N 1
ATOM 1380 C CA . LEU A 1 178 ? -30.173 -13.817 33.331 1.00 82.50 178 LEU A CA 1
ATOM 1381 C C . LEU A 1 178 ? -30.623 -14.499 34.630 1.00 82.50 178 LEU A C 1
ATOM 1383 O O . LEU A 1 178 ? -31.802 -14.804 34.782 1.00 82.50 178 LEU A O 1
ATOM 1387 N N . ARG A 1 179 ? -29.700 -14.786 35.557 1.00 78.44 179 ARG A N 1
ATOM 1388 C CA . ARG A 1 179 ? -30.030 -15.451 36.832 1.00 78.44 179 ARG A CA 1
ATOM 1389 C C . ARG A 1 179 ? -30.669 -14.518 37.850 1.00 78.44 179 ARG A C 1
ATOM 1391 O O . ARG A 1 179 ? -31.313 -15.001 38.773 1.00 78.44 179 ARG A O 1
ATOM 1398 N N . GLN A 1 180 ? -30.428 -13.221 37.727 1.00 66.69 180 GLN A N 1
ATOM 1399 C CA . GLN A 1 180 ? -30.599 -12.272 38.819 1.00 66.69 180 GLN A CA 1
ATOM 1400 C C . GLN A 1 180 ? -31.539 -11.136 38.424 1.00 66.69 180 GLN A C 1
ATOM 1402 O O . GLN A 1 180 ? -31.248 -9.984 38.722 1.00 66.69 180 GLN A O 1
ATOM 1407 N N . GLY A 1 181 ? -32.632 -11.466 37.719 1.00 57.75 181 GLY A N 1
ATOM 1408 C CA . GLY A 1 181 ? -33.675 -10.505 37.351 1.00 57.75 181 GLY A CA 1
ATOM 1409 C C . GLY A 1 181 ? -33.957 -9.546 38.509 1.00 57.75 181 GLY A C 1
ATOM 1410 O O . GLY A 1 181 ? -34.398 -10.001 39.554 1.00 57.75 181 GLY A O 1
ATOM 1411 N N . GLU A 1 182 ? -33.606 -8.273 38.301 1.00 53.50 182 GLU A N 1
ATOM 1412 C CA . GLU A 1 182 ? -33.595 -7.181 39.287 1.00 53.50 182 GLU A CA 1
ATOM 1413 C C . GLU A 1 182 ? -32.942 -7.519 40.656 1.00 53.50 182 GLU A C 1
ATOM 1415 O O . GLU A 1 182 ? -33.550 -8.091 41.551 1.00 53.50 182 GLU A O 1
ATOM 1420 N N . ASP A 1 183 ? -31.692 -7.052 40.808 1.00 47.84 183 ASP A N 1
ATOM 1421 C CA . ASP A 1 183 ? -30.885 -6.880 42.034 1.00 47.84 183 ASP A CA 1
ATOM 1422 C C . ASP A 1 183 ? -30.000 -8.045 42.556 1.00 47.84 183 ASP A C 1
ATOM 1424 O O . ASP A 1 183 ? -30.470 -9.012 43.158 1.00 47.84 183 ASP A O 1
ATOM 1428 N N . PRO A 1 184 ? -28.653 -7.924 42.437 1.00 55.75 184 PRO A N 1
ATOM 1429 C CA . PRO A 1 184 ? -27.714 -8.883 43.013 1.00 55.75 184 PRO A CA 1
ATOM 1430 C C . PRO A 1 184 ? -27.443 -8.738 44.514 1.00 55.75 184 PRO A C 1
ATOM 1432 O O . PRO A 1 184 ? -26.996 -7.684 44.973 1.00 55.75 184 PRO A O 1
ATOM 1435 N N . GLU A 1 185 ? -27.502 -9.853 45.252 1.00 47.50 185 GLU A N 1
ATOM 1436 C CA . GLU A 1 185 ? -26.749 -10.006 46.503 1.00 47.50 185 GLU A CA 1
ATOM 1437 C C . GLU A 1 185 ? -25.244 -9.770 46.252 1.00 47.50 185 GLU A C 1
ATOM 1439 O O . GLU A 1 185 ? -24.665 -10.306 45.296 1.00 47.50 185 GLU A O 1
ATOM 1444 N N . PRO A 1 186 ? -24.569 -8.967 47.093 1.00 46.34 186 PRO A N 1
ATOM 1445 C CA . PRO A 1 186 ? -23.187 -8.586 46.863 1.00 46.34 186 PRO A CA 1
ATOM 1446 C C . PRO A 1 186 ? -22.235 -9.788 47.008 1.00 46.34 186 PRO A C 1
ATOM 1448 O O . PRO A 1 186 ? -22.171 -10.383 48.084 1.00 46.34 186 PRO A O 1
ATOM 1451 N N . PRO A 1 187 ? -21.392 -10.096 46.001 1.00 56.31 187 PRO A N 1
ATOM 1452 C CA . PRO A 1 187 ? -20.358 -11.112 46.160 1.00 56.31 187 PRO A CA 1
ATOM 1453 C C . PRO A 1 187 ? -19.378 -10.740 47.290 1.00 56.31 187 PRO A C 1
ATOM 1455 O O . PRO A 1 187 ? -19.167 -9.559 47.587 1.00 56.31 187 PRO A O 1
ATOM 1458 N N . THR A 1 188 ? -18.748 -11.745 47.909 1.00 52.78 188 THR A N 1
ATOM 1459 C CA . THR A 1 188 ? -17.684 -11.555 48.915 1.00 52.78 188 THR A CA 1
ATOM 1460 C C . THR A 1 188 ? -16.572 -10.633 48.386 1.00 52.78 188 THR A C 1
ATOM 1462 O O . THR A 1 188 ? -16.332 -10.574 47.182 1.00 52.78 188 THR A O 1
ATOM 1465 N N . ILE A 1 189 ? -15.886 -9.885 49.262 1.00 56.22 189 ILE A N 1
ATOM 1466 C CA . ILE A 1 189 ? -14.987 -8.767 48.882 1.00 56.22 189 ILE A CA 1
ATOM 1467 C C . ILE A 1 189 ? -13.937 -9.156 47.817 1.00 56.22 189 ILE A C 1
ATOM 1469 O O . ILE A 1 189 ? -13.737 -8.417 46.854 1.00 56.22 189 ILE A O 1
ATOM 1473 N N . THR A 1 190 ? -13.322 -10.336 47.918 1.00 55.62 190 THR A N 1
ATOM 1474 C CA . THR A 1 190 ? -12.373 -10.871 46.920 1.00 55.62 190 THR A CA 1
ATOM 1475 C C . THR A 1 190 ? -13.049 -11.268 45.607 1.00 55.62 190 THR A C 1
ATOM 1477 O O . THR A 1 190 ? -12.533 -10.958 44.531 1.00 55.62 190 THR A O 1
ATOM 1480 N N . LYS A 1 191 ? -14.240 -11.880 45.672 1.00 64.00 191 LYS A N 1
ATOM 1481 C CA . LYS A 1 191 ? -15.053 -12.180 44.485 1.00 64.00 191 LYS A CA 1
ATOM 1482 C C . LYS A 1 191 ? -15.509 -10.898 43.785 1.00 64.00 191 LYS A C 1
ATOM 1484 O O . LYS A 1 191 ? -15.531 -10.879 42.564 1.00 64.00 191 LYS A O 1
ATOM 1489 N N . LYS A 1 192 ? -15.785 -9.810 44.517 1.00 73.44 192 LYS A N 1
ATOM 1490 C CA . LYS A 1 192 ? -16.164 -8.499 43.956 1.00 73.44 192 LYS A CA 1
ATOM 1491 C C . LYS A 1 192 ? -15.081 -7.894 43.069 1.00 73.44 192 LYS A C 1
ATOM 1493 O O . LYS A 1 192 ? -15.410 -7.376 42.006 1.00 73.44 192 LYS A O 1
ATOM 1498 N N . THR A 1 193 ? -13.815 -7.935 43.483 1.00 79.38 193 THR A N 1
ATOM 1499 C CA . THR A 1 193 ? -12.722 -7.354 42.685 1.00 79.38 193 THR A CA 1
ATOM 1500 C C . THR A 1 193 ? -12.455 -8.185 41.435 1.00 79.38 193 THR A C 1
ATOM 1502 O O . THR A 1 193 ? -12.423 -7.632 40.340 1.00 79.38 193 THR A O 1
ATOM 1505 N N . PHE A 1 194 ? -12.344 -9.510 41.572 1.00 80.81 194 PHE A N 1
ATOM 1506 C CA . PHE A 1 194 ? -12.107 -10.399 40.431 1.00 80.81 194 PHE A CA 1
ATOM 1507 C C . PHE A 1 194 ? -13.278 -10.393 39.434 1.00 80.81 194 PHE A C 1
ATOM 1509 O O . PHE A 1 194 ? -13.063 -10.294 38.229 1.00 80.81 194 PHE A O 1
ATOM 1516 N N . TYR A 1 195 ? -14.518 -10.382 39.937 1.00 81.81 195 TYR A N 1
ATOM 1517 C CA . TYR A 1 195 ? -15.726 -10.194 39.130 1.00 81.81 195 TYR A CA 1
ATOM 1518 C C . TYR A 1 195 ? -15.694 -8.874 38.355 1.00 81.81 195 TYR A C 1
ATOM 1520 O O . TYR A 1 195 ? -15.899 -8.872 37.146 1.00 81.81 195 TYR A O 1
ATOM 1528 N N . LYS A 1 196 ? -15.372 -7.751 39.014 1.00 83.00 196 LYS A N 1
ATOM 1529 C CA . LYS A 1 196 ? -15.266 -6.443 38.346 1.00 83.00 196 LYS A CA 1
ATOM 1530 C C . LYS A 1 196 ? -14.202 -6.431 37.248 1.00 83.00 196 LYS A C 1
ATOM 1532 O O . LYS A 1 196 ? -14.432 -5.823 36.207 1.00 83.00 196 LYS A O 1
ATOM 1537 N N . VAL A 1 197 ? -13.062 -7.090 37.470 1.00 86.31 197 VAL A N 1
ATOM 1538 C CA . VAL A 1 197 ? -12.002 -7.206 36.459 1.00 86.31 197 VAL A CA 1
ATOM 1539 C C . VAL A 1 197 ? -12.483 -8.037 35.269 1.00 86.31 197 VAL A C 1
ATOM 1541 O O . VAL A 1 197 ? -12.367 -7.577 34.141 1.00 86.31 197 VAL A O 1
ATOM 1544 N N . LEU A 1 198 ? -13.088 -9.207 35.480 1.00 84.94 198 LEU A N 1
ATOM 1545 C CA . LEU A 1 198 ? -13.572 -10.043 34.373 1.00 84.94 198 LEU A CA 1
ATOM 1546 C C . LEU A 1 198 ? -14.723 -9.393 33.592 1.00 84.94 198 LEU A C 1
ATOM 1548 O O . LEU A 1 198 ? -14.695 -9.381 32.365 1.00 84.94 198 LEU A O 1
ATOM 1552 N N . VAL A 1 199 ? -15.688 -8.777 34.277 1.00 85.12 199 VAL A N 1
ATOM 1553 C CA . VAL A 1 199 ? -16.800 -8.057 33.628 1.00 85.12 199 VAL A CA 1
ATOM 1554 C C . VAL A 1 199 ? -16.312 -6.821 32.869 1.00 85.12 199 VAL A C 1
ATOM 1556 O O . VAL A 1 199 ? -16.956 -6.401 31.911 1.00 85.12 199 VAL A O 1
ATOM 1559 N N . SER A 1 200 ? -15.144 -6.258 33.207 1.00 86.44 200 SER A N 1
ATOM 1560 C CA . SER A 1 200 ? -14.563 -5.161 32.418 1.00 86.44 200 SER A CA 1
ATOM 1561 C C . SER A 1 200 ? -14.222 -5.565 30.976 1.00 86.44 200 SER A C 1
ATOM 1563 O O . SER A 1 200 ? -14.231 -4.707 30.093 1.00 86.44 200 SER A O 1
ATOM 1565 N N . PHE A 1 201 ? -14.018 -6.862 30.716 1.00 90.75 201 PHE A N 1
ATOM 1566 C CA . PHE A 1 201 ? -13.822 -7.424 29.377 1.00 90.75 201 PHE A CA 1
ATOM 1567 C C . PHE A 1 201 ? -15.131 -7.872 28.701 1.00 90.75 201 PHE A C 1
ATOM 1569 O O . PHE A 1 201 ? -15.091 -8.317 27.557 1.00 90.75 201 PHE A O 1
ATOM 1576 N N . SER A 1 202 ? -16.292 -7.749 29.362 1.00 91.38 202 SER A N 1
ATOM 1577 C CA . SER A 1 202 ? -17.592 -8.134 28.791 1.00 91.38 202 SER A CA 1
ATOM 1578 C C . SER A 1 202 ? -17.918 -7.313 27.547 1.00 91.38 202 SER A C 1
ATOM 1580 O O . SER A 1 202 ? -18.047 -6.086 27.607 1.00 91.38 202 SER A O 1
ATOM 1582 N N . ALA A 1 203 ? -18.111 -7.995 26.419 1.00 91.19 203 ALA A N 1
ATOM 1583 C CA . ALA A 1 203 ? -18.534 -7.374 25.176 1.00 91.19 203 ALA A CA 1
ATOM 1584 C C . ALA A 1 203 ? -19.945 -6.786 25.308 1.00 91.19 203 ALA A C 1
ATOM 1586 O O . ALA A 1 203 ? -20.178 -5.685 24.824 1.00 91.19 203 ALA A O 1
ATOM 1587 N N . TYR A 1 204 ? -20.859 -7.464 26.014 1.00 86.50 204 TYR A N 1
ATOM 1588 C CA . TYR A 1 204 ? -22.246 -7.019 26.175 1.00 86.50 204 TYR A CA 1
ATOM 1589 C C . TYR A 1 204 ? -22.341 -5.702 26.951 1.00 86.50 204 TYR A C 1
ATOM 1591 O O . TYR A 1 204 ? -22.851 -4.715 26.426 1.00 86.50 204 TYR A O 1
ATOM 1599 N N . THR A 1 205 ? -21.800 -5.647 28.173 1.00 82.81 205 THR A N 1
ATOM 1600 C CA . THR A 1 205 ? -21.850 -4.423 28.987 1.00 82.81 205 THR A CA 1
ATOM 1601 C C . THR A 1 205 ? -21.069 -3.282 28.342 1.00 82.81 205 THR A C 1
ATOM 1603 O O . THR A 1 205 ? -21.523 -2.138 28.384 1.00 82.81 205 THR A O 1
ATOM 1606 N N . ASN A 1 206 ? -19.912 -3.554 27.728 1.00 86.06 206 ASN A N 1
ATOM 1607 C CA . ASN A 1 206 ? -19.159 -2.515 27.025 1.00 86.06 206 ASN A CA 1
ATOM 1608 C C . ASN A 1 206 ? -19.917 -2.009 25.794 1.00 86.06 206 ASN A C 1
ATOM 1610 O O . ASN A 1 206 ? -19.998 -0.800 25.605 1.00 86.06 206 ASN A O 1
ATOM 1614 N N . TYR A 1 207 ? -20.536 -2.894 25.012 1.00 84.56 207 TYR A N 1
ATOM 1615 C CA . TYR A 1 207 ? -21.378 -2.519 23.879 1.00 84.56 207 TYR A CA 1
ATOM 1616 C C . TYR A 1 207 ? -22.583 -1.691 24.326 1.00 84.56 207 TYR A C 1
ATOM 1618 O O . TYR A 1 207 ? -22.779 -0.590 23.822 1.00 84.56 207 TYR A O 1
ATOM 1626 N N . MET A 1 208 ? -23.328 -2.152 25.335 1.00 80.12 208 MET A N 1
ATOM 1627 C CA . MET A 1 208 ? -24.465 -1.419 25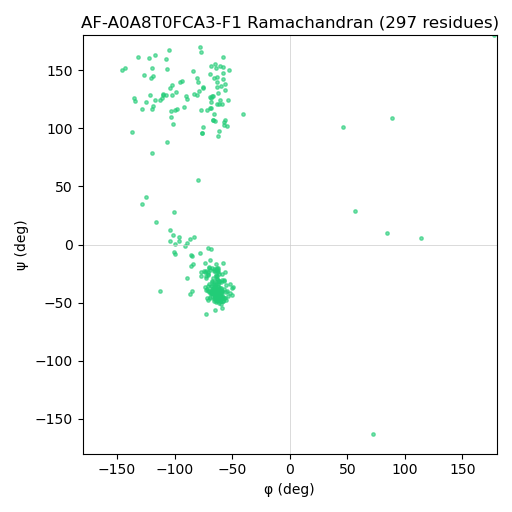.896 1.00 80.12 208 MET A CA 1
ATOM 1628 C C . MET A 1 208 ? -24.048 -0.049 26.437 1.00 80.12 208 MET A C 1
ATOM 1630 O O . MET A 1 208 ? -24.733 0.934 26.189 1.00 80.12 208 MET A O 1
ATOM 1634 N N . LYS A 1 209 ? -22.891 0.067 27.102 1.00 75.88 209 LYS A N 1
ATOM 1635 C CA . LYS A 1 209 ? -22.330 1.366 27.515 1.00 75.88 209 LYS A CA 1
ATOM 1636 C C . LYS A 1 209 ? -21.933 2.254 26.336 1.00 75.88 209 LYS A C 1
ATOM 1638 O O . LYS A 1 209 ? -22.035 3.469 26.456 1.00 75.88 209 LYS A O 1
ATOM 1643 N N . LEU A 1 210 ? -21.451 1.674 25.236 1.00 74.44 210 LEU A N 1
ATOM 1644 C CA . LEU A 1 210 ? -21.057 2.413 24.035 1.00 74.44 210 LEU A CA 1
ATOM 1645 C C . LEU A 1 210 ? -22.272 2.950 23.272 1.00 74.44 210 LEU A C 1
ATOM 1647 O O . LEU A 1 210 ? -22.215 4.077 22.785 1.00 74.44 210 LEU A O 1
ATOM 1651 N N . ILE A 1 211 ? -23.356 2.174 23.186 1.00 78.50 211 ILE A N 1
ATOM 1652 C CA . ILE A 1 211 ? -24.587 2.594 22.501 1.00 78.50 211 ILE A CA 1
ATOM 1653 C C . ILE A 1 211 ? -25.524 3.404 23.397 1.00 78.50 211 ILE A C 1
ATOM 1655 O O . ILE A 1 211 ? -26.401 4.100 22.890 1.00 78.50 211 ILE A O 1
ATOM 1659 N N . ASN A 1 212 ? -25.365 3.330 24.722 1.00 72.00 212 ASN A N 1
ATOM 1660 C CA . ASN A 1 212 ? -26.195 4.098 25.633 1.00 72.00 212 ASN A CA 1
ATOM 1661 C C . ASN A 1 212 ? -25.759 5.569 25.640 1.00 72.00 212 ASN A C 1
ATOM 1663 O O . ASN A 1 212 ? -24.799 5.968 26.299 1.00 72.00 212 ASN A O 1
ATOM 1667 N N . VAL A 1 213 ? -26.515 6.387 24.910 1.00 65.38 213 VAL A N 1
ATOM 1668 C CA . VAL A 1 213 ? -26.328 7.841 24.813 1.00 65.38 213 VAL A CA 1
ATOM 1669 C C . VAL A 1 213 ? -26.989 8.579 25.994 1.00 65.38 213 VAL A C 1
ATOM 1671 O O . VAL A 1 213 ? -27.007 9.809 26.023 1.00 65.38 213 VAL A O 1
ATOM 1674 N N . SER A 1 214 ? -27.525 7.877 27.006 1.00 60.50 214 SER A N 1
ATOM 1675 C CA . SER A 1 214 ? -28.135 8.528 28.171 1.00 60.50 214 SER A CA 1
ATOM 1676 C C . SER A 1 214 ? -27.075 9.280 28.986 1.00 60.50 214 SER A C 1
ATOM 1678 O O . SER A 1 214 ? -26.251 8.681 29.683 1.00 60.50 214 SER A O 1
ATOM 1680 N N . GLN A 1 215 ? -27.086 10.609 28.915 1.00 59.38 215 GLN A N 1
ATOM 1681 C CA . GLN A 1 215 ? -26.244 11.444 29.765 1.00 59.38 215 GLN A CA 1
ATOM 1682 C C . GLN A 1 215 ? -26.918 11.654 31.123 1.00 59.38 215 GLN A C 1
ATOM 1684 O O . GLN A 1 215 ? -28.068 12.084 31.186 1.00 59.38 215 GLN A O 1
ATOM 1689 N N . LYS A 1 216 ? -26.181 11.414 32.215 1.00 60.69 216 LYS A N 1
ATOM 1690 C CA . LYS A 1 216 ? -26.549 11.947 33.538 1.00 60.69 216 LYS A CA 1
ATOM 1691 C C . LYS A 1 216 ? -26.623 13.476 33.449 1.00 60.69 216 LYS A C 1
ATOM 1693 O O . LYS A 1 216 ? -25.794 14.065 32.754 1.00 60.69 216 LYS A O 1
ATOM 1698 N N . GLU A 1 217 ? -27.575 14.108 34.138 1.00 58.97 217 GLU A N 1
ATOM 1699 C CA . GLU A 1 217 ? -27.814 15.563 34.066 1.00 58.97 217 GLU A CA 1
ATOM 1700 C C . GLU A 1 217 ? -26.548 16.410 34.266 1.00 58.97 217 GLU A C 1
ATOM 1702 O O . GLU A 1 217 ? -26.343 17.368 33.525 1.00 58.97 217 GLU A O 1
ATOM 1707 N N . GLU A 1 218 ? -25.639 15.991 35.151 1.00 59.03 218 GLU A N 1
ATOM 1708 C CA . GLU A 1 218 ? -24.346 16.649 35.412 1.00 59.03 218 GLU A CA 1
ATOM 1709 C C . GLU A 1 218 ? -23.395 16.691 34.197 1.00 59.03 218 GLU A C 1
ATOM 1711 O O . GLU A 1 218 ? -22.515 17.546 34.119 1.00 59.03 218 GLU A O 1
ATOM 1716 N N . ASN A 1 219 ? -23.571 15.799 33.215 1.00 59.25 219 ASN A N 1
ATOM 1717 C CA . ASN A 1 219 ? -22.699 15.663 32.043 1.00 59.25 219 ASN A CA 1
ATOM 1718 C C . ASN A 1 219 ? -23.297 16.243 30.748 1.00 59.25 219 ASN A C 1
ATOM 1720 O O . ASN A 1 219 ? -22.649 16.163 29.698 1.00 59.25 219 ASN A O 1
ATOM 1724 N N . LYS A 1 220 ? -24.494 16.855 30.795 1.00 63.50 220 LYS A N 1
ATOM 1725 C CA . LYS A 1 220 ? -25.120 17.507 29.622 1.00 63.50 220 LYS A CA 1
ATOM 1726 C C . LYS A 1 220 ? -24.213 18.570 28.991 1.00 63.50 220 LYS A C 1
ATOM 1728 O O . LYS A 1 220 ? -24.156 18.678 27.768 1.00 63.50 220 LYS A O 1
ATOM 1733 N N . HIS A 1 221 ? -23.427 19.284 29.800 1.00 65.88 221 HIS A N 1
ATOM 1734 C CA . HIS A 1 221 ? -22.490 20.314 29.327 1.00 65.88 221 HIS A CA 1
ATOM 1735 C C . HIS A 1 221 ? -21.379 19.776 28.404 1.00 65.88 221 HIS A C 1
ATOM 1737 O O . HIS A 1 221 ? -20.804 20.537 27.631 1.00 65.88 221 HIS A O 1
ATOM 1743 N N . LEU A 1 222 ? -21.097 18.467 28.429 1.00 69.75 222 LEU A N 1
ATOM 1744 C CA . LEU A 1 222 ? -20.084 17.821 27.585 1.00 69.75 222 LEU A CA 1
ATOM 1745 C C . LEU A 1 222 ? -20.685 17.073 26.381 1.00 69.75 222 LEU A C 1
ATOM 1747 O O . LEU A 1 222 ? -19.960 16.374 25.673 1.00 69.75 222 LEU A O 1
ATOM 1751 N N . SER A 1 223 ? -21.991 17.205 26.118 1.00 70.62 223 SER A N 1
ATOM 1752 C CA . SER A 1 223 ? -22.662 16.529 24.993 1.00 70.62 223 SER A CA 1
ATOM 1753 C C . SER A 1 223 ? -22.064 16.892 23.632 1.00 70.62 223 SER A C 1
ATOM 1755 O O . SER A 1 223 ? -21.787 16.012 22.814 1.00 70.62 223 SER A O 1
ATOM 1757 N N . ALA A 1 224 ? -21.736 18.173 23.429 1.00 78.38 224 ALA A N 1
ATOM 1758 C CA . ALA A 1 224 ? -21.095 18.655 22.206 1.00 78.38 224 ALA A CA 1
ATOM 1759 C C . ALA A 1 224 ? -19.761 17.938 21.912 1.00 78.38 224 ALA A C 1
ATOM 1761 O O . ALA A 1 224 ? -19.433 17.681 20.756 1.00 78.38 224 ALA A O 1
ATOM 1762 N N . VAL A 1 225 ? -19.024 17.522 22.950 1.00 81.25 225 VAL A N 1
ATOM 1763 C CA . VAL A 1 225 ? -17.747 16.797 22.819 1.00 81.25 225 VAL A CA 1
ATOM 1764 C C . VAL A 1 225 ? -17.943 15.414 22.197 1.00 81.25 225 VAL A C 1
ATOM 1766 O O . VAL A 1 225 ? -17.070 14.929 21.479 1.00 81.25 225 VAL A O 1
ATOM 1769 N N . ASN A 1 226 ? -19.083 14.767 22.446 1.00 78.31 226 ASN A N 1
ATOM 1770 C CA . ASN A 1 226 ? -19.401 13.487 21.814 1.00 78.31 226 ASN A CA 1
ATOM 1771 C C . ASN A 1 226 ? -19.713 13.662 20.318 1.00 78.31 226 ASN A C 1
ATOM 1773 O O . ASN A 1 226 ? -19.288 12.829 19.520 1.00 78.31 226 ASN A O 1
ATOM 1777 N N . GLY A 1 227 ? -20.358 14.769 19.930 1.00 83.62 227 GLY A N 1
ATOM 1778 C CA . GLY A 1 227 ? -20.552 15.139 18.522 1.00 83.62 227 GLY A CA 1
ATOM 1779 C C . GLY A 1 227 ? -19.229 15.415 17.801 1.00 83.62 227 GLY A C 1
ATOM 1780 O O . GLY A 1 227 ? -18.981 14.851 16.737 1.00 83.62 227 GLY A O 1
ATOM 1781 N N . VAL A 1 228 ? -18.334 16.194 18.423 1.00 87.00 228 VAL A N 1
ATOM 1782 C CA . VAL A 1 228 ? -16.976 16.437 17.898 1.00 87.00 228 VAL A CA 1
ATOM 1783 C C . VAL A 1 228 ? -16.223 15.121 17.718 1.00 87.00 228 VAL A C 1
ATOM 1785 O O . VAL A 1 228 ? -15.663 14.880 16.655 1.00 87.00 228 VAL A O 1
ATOM 1788 N N . ARG A 1 229 ? -16.277 14.218 18.705 1.00 84.12 229 ARG A N 1
ATOM 1789 C CA . ARG A 1 229 ? -15.652 12.893 18.605 1.00 84.12 229 ARG A CA 1
ATOM 1790 C C . ARG A 1 229 ? -16.167 12.096 17.410 1.00 84.12 229 ARG A C 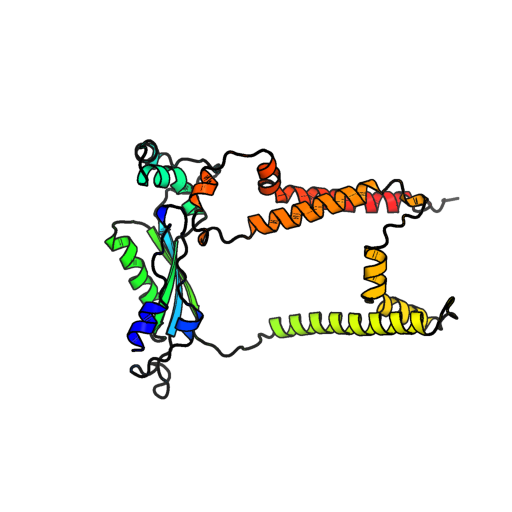1
ATOM 1792 O O . ARG A 1 229 ? -15.359 11.496 16.709 1.00 84.12 229 ARG A O 1
ATOM 1799 N N . TYR A 1 230 ? -17.480 12.061 17.196 1.00 86.38 230 TYR A N 1
ATOM 1800 C CA . TYR A 1 230 ? -18.065 11.338 16.069 1.00 86.38 230 TYR A CA 1
ATOM 1801 C C . TYR A 1 230 ? -17.565 11.888 14.725 1.00 86.38 230 TYR A C 1
ATOM 1803 O O . TYR A 1 230 ? -17.124 11.118 13.869 1.00 86.38 230 TYR A O 1
ATOM 1811 N N . ILE A 1 231 ? -17.562 13.216 14.570 1.00 90.25 231 ILE A N 1
ATOM 1812 C CA . ILE A 1 231 ? -17.068 13.885 13.360 1.00 90.25 231 ILE A CA 1
ATOM 1813 C C . ILE A 1 231 ? -15.581 13.578 13.153 1.00 90.25 231 ILE A C 1
ATOM 1815 O O . ILE A 1 231 ? -15.196 13.163 12.063 1.00 90.25 231 ILE A O 1
ATOM 1819 N N . THR A 1 232 ? -14.755 13.704 14.196 1.00 90.88 232 THR A N 1
ATOM 1820 C CA . THR A 1 232 ? -13.320 13.409 14.119 1.00 90.88 232 THR A CA 1
ATOM 1821 C C . THR A 1 232 ? -13.055 11.950 13.742 1.00 90.88 232 THR A C 1
ATOM 1823 O O . THR A 1 232 ? -12.242 11.698 12.861 1.00 90.88 232 THR A O 1
ATOM 1826 N N . VAL A 1 233 ? -13.730 10.977 14.367 1.00 89.50 233 VAL A N 1
ATOM 1827 C CA . VAL A 1 233 ? -13.542 9.546 14.050 1.00 89.50 233 VAL A CA 1
ATOM 1828 C C . VAL A 1 233 ? -13.947 9.253 12.606 1.00 89.50 233 VAL A C 1
ATOM 1830 O O . VAL A 1 233 ? -13.212 8.582 11.886 1.00 89.50 233 VAL A O 1
ATOM 1833 N N . THR A 1 234 ? -15.076 9.802 12.156 1.00 90.62 234 THR A N 1
ATOM 1834 C CA . THR A 1 234 ? -15.523 9.663 10.763 1.00 90.62 234 THR A CA 1
ATOM 1835 C C . THR A 1 234 ? -14.494 10.257 9.802 1.00 90.62 234 THR A C 1
ATOM 1837 O O . THR A 1 234 ? -14.132 9.631 8.807 1.00 90.62 234 THR A O 1
ATOM 1840 N N . TRP A 1 235 ? -13.955 11.433 10.130 1.00 91.69 235 TRP A N 1
ATOM 1841 C CA . TRP A 1 235 ? -12.916 12.086 9.339 1.00 91.69 235 TRP A CA 1
ATOM 1842 C C . TRP A 1 235 ? -11.619 11.262 9.292 1.00 91.69 235 TRP A C 1
ATOM 1844 O O . TRP A 1 235 ? -11.037 11.120 8.219 1.00 91.69 235 TRP A O 1
ATOM 1854 N N . VAL A 1 236 ? -11.208 10.632 10.398 1.00 91.25 236 VAL A N 1
ATOM 1855 C CA . VAL A 1 236 ? -10.062 9.705 10.436 1.00 91.25 236 VAL A CA 1
ATOM 1856 C C . VAL A 1 236 ? -10.269 8.515 9.506 1.00 91.25 236 VAL A C 1
ATOM 1858 O O . VAL A 1 236 ? -9.358 8.198 8.743 1.00 91.25 236 VAL A O 1
ATOM 1861 N N . ILE A 1 237 ? -11.443 7.877 9.545 1.00 91.06 237 ILE A N 1
ATOM 1862 C CA . ILE A 1 237 ? -11.758 6.714 8.699 1.00 91.06 237 ILE A CA 1
ATOM 1863 C C . ILE A 1 237 ? -11.652 7.096 7.221 1.00 91.06 237 ILE A C 1
ATOM 1865 O O . ILE A 1 237 ? -10.973 6.414 6.449 1.00 91.06 237 ILE A O 1
ATOM 1869 N N . VAL A 1 238 ? -12.270 8.216 6.835 1.00 90.25 238 VAL A N 1
ATOM 1870 C CA . VAL A 1 238 ? -12.179 8.733 5.464 1.00 90.25 238 VAL A CA 1
ATOM 1871 C C . VAL A 1 238 ? -10.722 9.044 5.117 1.00 90.25 238 VAL A C 1
ATOM 1873 O O . VAL A 1 238 ? -10.230 8.576 4.098 1.00 90.25 238 VAL A O 1
ATOM 1876 N N . GLY A 1 239 ? -9.995 9.753 5.982 1.00 88.44 239 GLY A N 1
ATOM 1877 C CA . GLY A 1 239 ? -8.586 10.090 5.775 1.00 88.44 239 GLY A CA 1
ATOM 1878 C C . GLY A 1 239 ? -7.700 8.866 5.533 1.00 88.44 239 GLY A C 1
ATOM 1879 O O . GLY A 1 239 ? -6.959 8.839 4.557 1.00 88.44 239 GLY A O 1
ATOM 1880 N N . HIS A 1 240 ? -7.818 7.824 6.360 1.00 89.25 240 HIS A N 1
ATOM 1881 C CA . HIS A 1 240 ? -7.037 6.589 6.212 1.00 89.25 240 HIS A CA 1
ATOM 1882 C C . HIS A 1 240 ? -7.396 5.828 4.936 1.00 89.25 240 HIS A C 1
ATOM 1884 O O . HIS A 1 240 ? -6.506 5.287 4.283 1.00 89.25 240 HIS A O 1
ATOM 1890 N N . SER A 1 241 ? -8.673 5.839 4.545 1.00 87.88 241 SER A N 1
ATOM 1891 C CA . SER A 1 241 ? -9.128 5.195 3.308 1.00 87.88 241 SER A CA 1
ATOM 1892 C C . SER A 1 241 ? -8.444 5.786 2.071 1.00 87.88 241 SER A C 1
ATOM 1894 O O . SER A 1 241 ? -8.105 5.050 1.150 1.00 87.88 241 SER A O 1
ATOM 1896 N N . TYR A 1 242 ? -8.202 7.103 2.058 1.00 83.50 242 TYR A N 1
ATOM 1897 C CA . TYR A 1 242 ? -7.480 7.765 0.969 1.00 83.50 242 TYR A CA 1
ATOM 1898 C C . TYR A 1 242 ? -5.955 7.709 1.149 1.00 83.50 242 TYR A C 1
ATOM 1900 O O . TYR A 1 242 ? -5.243 7.493 0.176 1.00 83.50 242 TYR A O 1
ATOM 1908 N N . LEU A 1 243 ? -5.415 7.878 2.359 1.00 82.00 243 LEU A N 1
ATOM 1909 C CA . LEU A 1 243 ? -3.960 7.918 2.580 1.00 82.00 243 LEU A CA 1
ATOM 1910 C C . LEU A 1 243 ? -3.264 6.575 2.324 1.00 82.00 243 LEU A C 1
ATOM 1912 O O . LEU A 1 243 ? -2.146 6.571 1.818 1.00 82.00 243 LEU A O 1
ATOM 1916 N N . TYR A 1 244 ? -3.913 5.457 2.658 1.00 84.06 244 TYR A N 1
ATOM 1917 C CA . TYR A 1 244 ? -3.334 4.113 2.528 1.00 84.06 244 TYR A CA 1
ATOM 1918 C C . TYR A 1 244 ? -3.720 3.389 1.233 1.00 84.06 244 TYR A C 1
ATOM 1920 O O . TYR A 1 244 ? -3.383 2.218 1.064 1.00 84.06 244 TYR A O 1
ATOM 1928 N N . ALA A 1 245 ? -4.414 4.060 0.313 1.00 85.06 245 ALA A N 1
ATOM 1929 C CA . ALA A 1 245 ? -4.663 3.502 -1.009 1.00 85.06 245 ALA A CA 1
ATOM 1930 C C . ALA A 1 245 ? -3.333 3.294 -1.757 1.00 85.06 245 ALA A C 1
ATOM 1932 O O . ALA A 1 245 ? -2.477 4.181 -1.764 1.00 85.06 245 ALA A O 1
ATOM 1933 N N . ASP A 1 246 ? -3.152 2.144 -2.416 1.00 86.12 246 ASP A N 1
ATOM 1934 C CA . ASP A 1 246 ? -1.992 1.948 -3.292 1.00 86.12 246 ASP A CA 1
ATOM 1935 C C . ASP A 1 246 ? -2.200 2.697 -4.611 1.00 86.12 246 ASP A C 1
ATOM 1937 O O . ASP A 1 246 ? -2.828 2.215 -5.557 1.00 86.12 246 ASP A O 1
ATOM 1941 N N . TYR A 1 247 ? -1.652 3.905 -4.661 1.00 83.81 247 TYR A N 1
ATOM 1942 C CA . TYR A 1 247 ? -1.737 4.788 -5.816 1.00 83.81 247 TYR A CA 1
ATOM 1943 C C . TYR A 1 247 ? -1.052 4.232 -7.071 1.00 83.81 247 TYR A C 1
ATOM 1945 O O . TYR A 1 247 ? -1.406 4.659 -8.168 1.00 83.81 247 TYR A O 1
ATOM 1953 N N . ASN A 1 248 ? -0.123 3.271 -6.957 1.00 85.25 248 ASN A N 1
ATOM 1954 C CA . ASN A 1 248 ? 0.507 2.666 -8.139 1.00 85.25 248 ASN A CA 1
ATOM 1955 C C . ASN A 1 248 ? -0.475 1.772 -8.914 1.00 85.25 248 ASN A C 1
ATOM 1957 O O . ASN A 1 248 ? -0.334 1.625 -10.126 1.00 85.25 248 ASN A O 1
ATOM 1961 N N . GLN A 1 249 ? -1.501 1.236 -8.243 1.00 85.69 249 GLN A N 1
ATOM 1962 C CA . GLN A 1 249 ? -2.513 0.353 -8.837 1.00 85.69 249 GLN A CA 1
ATOM 1963 C C . GLN A 1 249 ? -3.720 1.112 -9.422 1.00 85.69 249 GLN A C 1
ATOM 1965 O O . GLN A 1 249 ? -4.673 0.497 -9.905 1.00 85.69 249 GLN A O 1
ATOM 1970 N N . MET A 1 250 ? -3.735 2.449 -9.371 1.00 83.25 250 MET A N 1
ATOM 1971 C CA . MET A 1 250 ? -4.862 3.233 -9.878 1.00 83.25 250 MET A CA 1
ATOM 1972 C C . MET A 1 250 ? -4.848 3.327 -11.406 1.00 83.25 250 MET A C 1
ATOM 1974 O O . MET A 1 250 ? -4.017 4.011 -11.994 1.00 83.25 250 MET A O 1
ATOM 1978 N N . THR A 1 251 ? -5.861 2.762 -12.064 1.00 78.06 251 THR A N 1
ATOM 1979 C CA . THR A 1 251 ? -5.992 2.786 -13.534 1.00 78.06 251 THR A CA 1
ATOM 1980 C C . THR A 1 251 ? -6.053 4.190 -14.149 1.00 78.06 251 THR A C 1
ATOM 1982 O O . THR A 1 251 ? -5.681 4.365 -15.306 1.00 78.06 251 THR A O 1
ATOM 1985 N N . GLN A 1 252 ? -6.495 5.195 -13.383 1.00 76.56 252 GLN A N 1
ATOM 1986 C CA . GLN A 1 252 ? -6.622 6.597 -13.806 1.00 76.56 252 GLN A CA 1
ATOM 1987 C C . GLN A 1 252 ? -5.943 7.576 -12.831 1.00 76.56 252 GLN A C 1
ATOM 1989 O O . GLN A 1 252 ? -6.432 8.691 -12.624 1.00 76.56 252 GLN A O 1
ATOM 1994 N N . GLY A 1 253 ? -4.823 7.185 -12.212 1.00 75.31 253 GLY A N 1
ATOM 1995 C CA . GLY A 1 253 ? -4.118 8.013 -11.222 1.00 75.31 253 GLY A CA 1
ATOM 1996 C C . GLY A 1 253 ? -3.798 9.440 -11.700 1.00 75.31 253 GLY A C 1
ATOM 1997 O O . GLY A 1 253 ? -3.924 10.404 -10.949 1.00 75.31 253 GLY A O 1
ATOM 1998 N N . MET A 1 254 ? -3.509 9.632 -12.988 1.00 73.62 254 MET A N 1
ATOM 1999 C CA . MET A 1 254 ? -3.194 10.943 -13.574 1.00 73.62 254 MET A CA 1
ATOM 2000 C C . MET A 1 254 ? -4.417 11.858 -13.718 1.00 73.62 254 MET A C 1
ATOM 2002 O O . MET A 1 254 ? -4.263 13.068 -13.904 1.00 73.62 254 MET A O 1
ATOM 2006 N N . ARG A 1 255 ? -5.643 11.323 -13.629 1.00 72.94 255 ARG A N 1
ATOM 2007 C CA . ARG A 1 255 ? -6.855 12.151 -13.523 1.00 72.94 255 ARG A CA 1
ATOM 2008 C C . ARG A 1 255 ? -6.970 12.798 -12.151 1.00 72.94 255 ARG A C 1
ATOM 2010 O O . ARG A 1 255 ? -7.481 13.912 -12.079 1.00 72.94 255 ARG A O 1
ATOM 2017 N N . LEU A 1 256 ? -6.435 12.166 -11.105 1.00 69.81 256 LEU A N 1
ATOM 2018 C CA . LEU A 1 256 ? -6.394 12.737 -9.759 1.00 69.81 256 LEU A CA 1
ATOM 2019 C C . LEU A 1 256 ? -5.634 14.072 -9.755 1.00 69.81 256 LEU A C 1
ATOM 2021 O O . LEU A 1 256 ? -6.100 15.042 -9.168 1.00 69.81 256 LEU A O 1
ATOM 2025 N N . ALA A 1 257 ? -4.538 14.164 -10.515 1.00 66.81 257 ALA A N 1
ATOM 2026 C CA . ALA A 1 257 ? -3.764 15.396 -10.689 1.00 66.81 257 ALA A CA 1
ATOM 2027 C C . ALA A 1 257 ? -4.492 16.495 -11.493 1.00 66.81 257 ALA A C 1
ATOM 2029 O O . ALA A 1 257 ? -4.046 17.639 -11.519 1.00 66.81 257 ALA A O 1
ATOM 2030 N N . LYS A 1 258 ? -5.594 16.164 -12.178 1.00 65.69 258 LYS A N 1
ATOM 2031 C CA . LYS A 1 258 ? -6.440 17.122 -12.911 1.00 65.69 258 LYS A CA 1
ATOM 2032 C C . LYS A 1 258 ? -7.688 17.522 -12.131 1.00 65.69 258 LYS A C 1
ATOM 2034 O O . LYS A 1 258 ? -8.408 18.410 -12.588 1.00 65.69 258 LYS A O 1
ATOM 2039 N N . LEU A 1 259 ? -7.974 16.871 -11.002 1.00 65.88 259 LEU A N 1
ATOM 2040 C CA . LEU A 1 259 ? -9.104 17.263 -10.175 1.00 65.88 259 LEU A CA 1
ATOM 2041 C C . LEU A 1 259 ? -8.818 18.651 -9.597 1.00 65.88 259 LEU A C 1
ATOM 2043 O O . LEU A 1 259 ? -7.755 18.855 -9.008 1.00 65.88 259 LEU A O 1
ATOM 2047 N N . PRO A 1 260 ? -9.739 19.615 -9.757 1.00 62.66 260 PRO A N 1
ATOM 2048 C CA . PRO A 1 260 ? -9.571 20.913 -9.131 1.00 62.66 260 PRO A CA 1
ATOM 2049 C C . PRO A 1 260 ? -9.452 20.721 -7.614 1.00 62.66 260 PRO A C 1
ATOM 2051 O O . PRO A 1 260 ? -10.086 19.808 -7.069 1.00 62.66 260 PRO A O 1
ATOM 2054 N N . PRO A 1 261 ? -8.674 21.565 -6.913 1.00 67.31 261 PRO A N 1
ATOM 2055 C CA . PRO A 1 261 ? -8.613 21.538 -5.460 1.00 67.31 261 PRO A CA 1
ATOM 2056 C C . PRO A 1 261 ? -10.006 21.861 -4.910 1.00 67.31 261 PRO A C 1
ATOM 2058 O O . PRO A 1 261 ? -10.391 23.017 -4.766 1.00 67.31 261 PRO A O 1
ATOM 2061 N N . ASN A 1 262 ? -10.793 20.823 -4.650 1.00 79.00 262 ASN A N 1
ATOM 2062 C CA . ASN A 1 262 ? -12.122 20.968 -4.094 1.00 79.00 262 ASN A CA 1
ATOM 2063 C C . ASN A 1 262 ? -11.979 21.293 -2.607 1.00 79.00 262 ASN A C 1
ATOM 2065 O O . ASN A 1 262 ? -11.197 20.644 -1.908 1.00 79.00 262 ASN A O 1
ATOM 2069 N N . PHE A 1 263 ? -12.745 22.269 -2.122 1.00 82.69 263 PHE A N 1
ATOM 2070 C CA . PHE A 1 263 ? -12.755 22.661 -0.713 1.00 82.69 263 PHE A CA 1
ATOM 2071 C C . PHE A 1 263 ? -12.942 21.446 0.206 1.00 82.69 263 PHE A C 1
ATOM 2073 O O . PHE A 1 263 ? -12.194 21.260 1.160 1.00 82.69 263 PHE A O 1
ATOM 2080 N N . TRP A 1 264 ? -13.859 20.544 -0.149 1.00 82.88 264 TRP A N 1
ATOM 2081 C CA . TRP A 1 264 ? -14.117 19.328 0.624 1.00 82.88 264 TRP A CA 1
ATOM 2082 C C . TRP A 1 264 ? -12.953 18.331 0.612 1.00 82.88 264 TRP A C 1
ATOM 2084 O O . TRP A 1 264 ? -12.715 17.646 1.603 1.00 82.88 264 TRP A O 1
ATOM 2094 N N . PHE A 1 265 ? -12.184 18.272 -0.478 1.00 81.12 265 PHE A N 1
ATOM 2095 C CA . PHE A 1 265 ? -11.026 17.382 -0.569 1.00 81.12 265 PHE A CA 1
ATOM 2096 C C . PHE A 1 265 ? -9.844 17.889 0.269 1.00 81.12 265 PHE A C 1
ATOM 2098 O O . PHE A 1 265 ? -9.030 17.088 0.723 1.00 81.12 265 PHE A O 1
ATOM 2105 N N . GLN A 1 266 ? -9.778 19.195 0.560 1.00 83.12 266 GLN A N 1
ATOM 2106 C CA . GLN A 1 266 ? -8.767 19.750 1.469 1.00 83.12 266 GLN A CA 1
ATOM 2107 C C . GLN A 1 266 ? -8.884 19.180 2.884 1.00 83.12 266 GLN A C 1
ATOM 2109 O O . GLN A 1 266 ? -7.861 18.982 3.538 1.00 83.12 266 GLN A O 1
ATOM 2114 N N . ALA A 1 267 ? -10.098 18.856 3.342 1.00 84.19 267 ALA A N 1
ATOM 2115 C CA . ALA A 1 267 ? -10.286 18.174 4.620 1.00 84.19 267 ALA A CA 1
ATOM 2116 C C . ALA A 1 267 ? -9.611 16.791 4.612 1.00 84.19 267 ALA A C 1
ATOM 2118 O O . ALA A 1 267 ? -8.930 16.426 5.564 1.00 84.19 267 ALA A O 1
ATOM 2119 N N . ILE A 1 268 ? -9.731 16.033 3.520 1.00 84.12 268 ILE A N 1
ATOM 2120 C CA . ILE A 1 268 ? -9.098 14.712 3.381 1.00 84.12 268 ILE A CA 1
ATOM 2121 C C . ILE A 1 268 ? -7.574 14.853 3.273 1.00 84.12 268 ILE A C 1
ATOM 2123 O O . ILE A 1 268 ? -6.844 14.153 3.971 1.00 84.12 268 ILE A O 1
ATOM 2127 N N . ALA A 1 269 ? -7.086 15.793 2.459 1.00 79.62 269 ALA A N 1
ATOM 2128 C CA . ALA A 1 269 ? -5.654 16.044 2.290 1.00 79.62 269 ALA A CA 1
ATOM 2129 C C . ALA A 1 269 ? -4.963 16.442 3.607 1.00 79.62 269 ALA A C 1
ATOM 2131 O O . ALA A 1 269 ? -3.812 16.081 3.837 1.00 79.62 269 ALA A O 1
ATOM 2132 N N . ASN A 1 270 ? -5.683 17.134 4.495 1.00 84.50 270 ASN A N 1
ATOM 2133 C CA . ASN A 1 270 ? -5.207 17.540 5.817 1.00 84.50 270 ASN A CA 1
ATOM 2134 C C . ASN A 1 270 ? -5.723 16.630 6.944 1.00 84.50 270 ASN A C 1
ATOM 2136 O O . ASN A 1 270 ? -5.840 17.070 8.088 1.00 84.50 270 ASN A O 1
ATOM 2140 N N . ALA A 1 271 ? -6.014 15.355 6.657 1.00 86.12 271 ALA A N 1
ATOM 2141 C CA . ALA A 1 271 ? -6.554 14.423 7.649 1.00 86.12 271 ALA A CA 1
ATOM 2142 C C . ALA A 1 271 ? -5.676 14.278 8.906 1.00 86.12 271 ALA A C 1
ATOM 2144 O O . ALA A 1 271 ? -6.199 13.947 9.966 1.00 86.12 271 ALA A O 1
ATOM 2145 N N . MET A 1 272 ? -4.372 14.570 8.841 1.00 85.44 272 MET A N 1
ATOM 2146 C CA . MET A 1 272 ? -3.491 14.561 10.018 1.00 85.44 272 MET A CA 1
ATOM 2147 C C . MET A 1 272 ? -3.891 15.573 11.107 1.00 85.44 272 MET A C 1
ATOM 2149 O O . MET A 1 272 ? -3.650 15.304 12.280 1.00 85.44 272 MET A O 1
ATOM 2153 N N . LEU A 1 273 ? -4.587 16.666 10.769 1.00 88.12 273 LEU A N 1
ATOM 2154 C CA . LEU A 1 273 ? -5.095 17.639 11.753 1.00 88.12 273 LEU A CA 1
ATOM 2155 C C . LEU A 1 273 ? -6.148 17.038 12.702 1.00 88.12 273 LEU A C 1
ATOM 2157 O O . LEU A 1 273 ? -6.418 17.579 13.775 1.00 88.12 273 LEU A O 1
ATOM 2161 N N . THR A 1 274 ? -6.737 15.890 12.350 1.00 89.00 274 THR A N 1
ATOM 2162 C CA . THR A 1 274 ? -7.634 15.154 13.256 1.00 89.00 274 THR A CA 1
ATOM 2163 C C . THR A 1 274 ? -6.937 14.752 14.555 1.00 89.00 274 THR A C 1
ATOM 2165 O O . THR A 1 274 ? -7.584 14.723 15.605 1.00 89.00 274 THR A O 1
ATOM 2168 N N . VAL A 1 275 ? -5.625 14.502 14.523 1.00 89.12 275 VAL A N 1
ATOM 2169 C CA . VAL A 1 275 ? -4.836 14.110 15.698 1.00 89.12 275 VAL A CA 1
ATOM 2170 C C . VAL A 1 275 ? -4.850 15.215 16.761 1.00 89.12 275 VAL A C 1
ATOM 2172 O O . VAL A 1 275 ? -5.045 14.928 17.945 1.00 89.12 275 VAL A O 1
ATOM 2175 N N . ASP A 1 276 ? -4.779 16.481 16.349 1.00 91.19 276 ASP A N 1
ATOM 2176 C CA . ASP A 1 276 ? -4.830 17.629 17.262 1.00 91.19 276 ASP A CA 1
ATOM 2177 C C . ASP A 1 276 ? -6.177 17.710 17.987 1.00 91.19 276 ASP A C 1
ATOM 2179 O O . ASP A 1 276 ? -6.240 17.977 19.191 1.00 91.19 276 ASP A O 1
ATOM 2183 N N . THR A 1 277 ? -7.272 17.390 17.289 1.00 89.06 277 THR A N 1
ATOM 2184 C CA . THR A 1 277 ? -8.600 17.349 17.918 1.00 89.06 277 THR A CA 1
ATOM 2185 C C . THR A 1 277 ? -8.702 16.236 18.967 1.00 89.06 277 THR A C 1
ATOM 2187 O O . THR A 1 277 ? -9.335 16.435 20.006 1.00 89.06 277 THR A O 1
ATOM 2190 N N . PHE A 1 278 ? -8.031 15.093 18.771 1.00 86.25 278 PHE A N 1
ATOM 2191 C CA . PHE A 1 278 ? -7.951 14.038 19.788 1.00 86.25 278 PHE A CA 1
ATOM 2192 C C . PHE A 1 278 ? -7.147 14.462 21.013 1.00 86.25 278 PHE A C 1
ATOM 2194 O O . PHE A 1 278 ? -7.583 14.194 22.140 1.00 86.25 278 PHE A O 1
ATOM 2201 N N . PHE A 1 279 ? -6.014 15.142 20.820 1.00 89.31 279 PHE A N 1
ATOM 2202 C CA . PHE A 1 279 ? -5.232 15.680 21.931 1.00 89.31 279 PHE A CA 1
ATOM 2203 C C . PHE A 1 279 ? -6.029 16.717 22.723 1.00 89.31 279 PHE A C 1
ATOM 2205 O O . PHE A 1 279 ? -6.109 16.613 23.950 1.00 89.31 279 PHE A O 1
ATOM 2212 N N . LEU A 1 280 ? -6.712 17.638 22.039 1.00 89.44 280 LEU A N 1
ATOM 2213 C CA . LEU A 1 280 ? -7.570 18.638 22.674 1.00 89.44 280 LEU A CA 1
ATOM 2214 C C . LEU A 1 280 ? -8.706 17.989 23.476 1.00 89.44 280 LEU A C 1
ATOM 2216 O O . LEU A 1 280 ? -8.909 18.316 24.646 1.00 89.44 280 LEU A O 1
ATOM 2220 N N . MET A 1 281 ? -9.427 17.033 22.880 1.00 85.44 281 MET A N 1
ATOM 2221 C CA . MET A 1 281 ? -10.511 16.320 23.563 1.00 85.44 281 MET A CA 1
ATOM 2222 C C . MET A 1 281 ? -10.019 15.548 24.792 1.00 85.44 281 MET A C 1
ATOM 2224 O O . MET A 1 281 ? -10.719 15.496 25.807 1.00 85.44 281 MET A O 1
ATOM 2228 N N . SER A 1 282 ? -8.834 14.942 24.710 1.00 85.75 282 SER A N 1
ATOM 2229 C CA . SER A 1 282 ? -8.240 14.191 25.818 1.00 85.75 282 SER A CA 1
ATOM 2230 C C . SER A 1 282 ? -7.811 15.129 26.949 1.00 85.75 282 SER A C 1
ATOM 2232 O O . SER A 1 282 ? -8.176 14.897 28.102 1.00 85.75 282 SER A O 1
ATOM 2234 N N . GLY A 1 283 ? -7.133 16.234 26.621 1.00 87.50 283 GLY A N 1
ATOM 2235 C CA . GLY A 1 283 ? -6.716 17.250 27.591 1.00 87.50 283 GLY A CA 1
ATOM 2236 C C . GLY A 1 283 ? -7.898 17.918 28.295 1.00 87.50 283 GLY A C 1
ATOM 2237 O O . GLY A 1 283 ? -7.917 18.011 29.523 1.00 87.50 283 GLY A O 1
ATOM 2238 N N . MET A 1 284 ? -8.936 18.295 27.545 1.00 85.88 284 MET A N 1
ATOM 2239 C CA . MET A 1 284 ? -10.148 18.901 28.102 1.00 85.88 284 MET A CA 1
ATOM 2240 C C . MET A 1 284 ? -10.849 17.970 29.100 1.00 85.88 284 MET A C 1
ATOM 2242 O O . MET A 1 284 ? -11.246 18.412 30.176 1.00 85.88 284 MET A O 1
ATOM 2246 N N . ARG A 1 285 ? -10.970 16.671 28.791 1.00 79.56 285 ARG A N 1
ATOM 2247 C CA . ARG A 1 285 ? -11.583 15.695 29.711 1.00 79.56 285 ARG A CA 1
ATOM 2248 C C . ARG A 1 285 ? -10.800 15.567 31.011 1.00 79.56 285 ARG A C 1
ATOM 2250 O O . ARG A 1 285 ? -11.407 15.532 32.076 1.00 79.56 285 ARG A O 1
ATOM 2257 N N . VAL A 1 286 ? -9.470 15.523 30.937 1.00 85.50 286 VAL A N 1
ATOM 2258 C CA . VAL A 1 286 ? -8.613 15.467 32.130 1.00 85.50 286 VAL A CA 1
ATOM 2259 C C . VAL A 1 286 ? -8.761 16.737 32.969 1.00 85.50 286 VAL A C 1
ATOM 2261 O O . VAL A 1 286 ? -8.906 16.637 34.186 1.00 85.50 286 VAL A O 1
ATOM 2264 N N . HIS A 1 287 ? -8.791 17.915 32.340 1.00 84.44 287 HIS A N 1
ATOM 2265 C CA . HIS A 1 287 ? -8.983 19.181 33.046 1.00 84.44 287 HIS A CA 1
ATOM 2266 C C . HIS A 1 287 ? -10.340 19.246 33.756 1.00 84.44 287 HIS A C 1
ATOM 2268 O O . HIS A 1 287 ? -10.388 19.548 34.946 1.00 84.44 287 HIS A O 1
ATOM 2274 N N . VAL A 1 288 ? -11.431 18.891 33.070 1.00 82.44 288 VAL A N 1
ATOM 2275 C CA . VAL A 1 288 ? -12.775 18.887 33.671 1.00 82.44 288 VAL A CA 1
ATOM 2276 C C . VAL A 1 288 ? -12.853 17.897 34.835 1.00 82.44 288 VAL A C 1
ATOM 2278 O O . VAL A 1 288 ? -13.333 18.256 35.907 1.00 82.44 288 VAL A O 1
ATOM 2281 N N . LEU A 1 289 ? -12.298 16.689 34.680 1.00 79.19 289 LEU A N 1
ATOM 2282 C CA . LEU A 1 289 ? -12.225 15.708 35.769 1.00 79.19 289 LEU A CA 1
ATOM 2283 C C . LEU A 1 289 ? -11.383 16.208 36.949 1.00 79.19 289 LEU A C 1
ATOM 2285 O O . LEU A 1 289 ? -11.713 15.926 38.098 1.00 79.19 289 LEU A O 1
ATOM 2289 N N . SER A 1 290 ? -10.299 16.941 36.687 1.00 80.94 290 SER A N 1
ATOM 2290 C CA . SER A 1 290 ? -9.481 17.556 37.734 1.00 80.94 290 SER A CA 1
ATOM 2291 C C . SER A 1 290 ? -10.223 18.684 38.451 1.00 80.94 290 SER A C 1
ATOM 2293 O O . SER A 1 290 ? -10.121 18.784 39.669 1.00 80.94 290 SER A O 1
ATOM 2295 N N . SER A 1 291 ? -10.978 19.508 37.722 1.00 77.50 291 SER A N 1
ATOM 2296 C CA . SER A 1 291 ? -11.754 20.622 38.279 1.00 77.50 291 SER A CA 1
ATOM 2297 C C . SER A 1 291 ? -12.958 20.156 39.099 1.00 77.50 291 SER A C 1
ATOM 2299 O O . SER A 1 291 ? -13.405 20.877 39.983 1.00 77.50 291 SER A O 1
ATOM 2301 N N . GLN A 1 292 ? -13.488 18.966 38.810 1.00 73.62 292 GLN A N 1
ATOM 2302 C CA . GLN A 1 292 ? -14.598 18.359 39.548 1.00 73.62 292 GLN A CA 1
ATOM 2303 C C . GLN A 1 292 ? -14.144 17.574 40.787 1.00 73.62 292 GLN A C 1
ATOM 2305 O O . GLN A 1 292 ? -14.984 17.152 41.583 1.00 73.62 292 GLN A O 1
ATOM 2310 N N . ARG A 1 293 ? -12.834 17.359 40.988 1.00 72.19 293 ARG A N 1
ATOM 2311 C CA . ARG A 1 293 ? -12.348 16.770 42.242 1.00 72.19 293 ARG A CA 1
ATOM 2312 C C . ARG A 1 293 ? -12.573 17.786 43.363 1.00 72.19 293 ARG A C 1
ATOM 2314 O O . ARG A 1 293 ? -12.026 18.884 43.271 1.00 72.19 293 ARG A O 1
ATOM 2321 N N . PRO A 1 294 ? -13.309 17.443 44.435 1.00 62.16 294 PRO A N 1
ATOM 2322 C CA . PRO A 1 294 ? -13.426 18.331 45.578 1.00 62.16 294 PRO A CA 1
ATOM 2323 C C . PRO A 1 294 ? -12.020 18.587 46.118 1.00 62.16 294 PRO A C 1
ATOM 2325 O O . PRO A 1 294 ? -11.300 17.648 46.477 1.00 62.16 294 PRO A O 1
ATOM 2328 N N . THR A 1 295 ? -11.606 19.853 46.151 1.00 60.59 295 THR A N 1
ATOM 2329 C CA . THR A 1 295 ? -10.425 20.266 46.903 1.00 60.59 295 THR A CA 1
ATOM 2330 C C . THR A 1 295 ? -10.671 19.842 48.341 1.00 60.59 295 THR A C 1
ATOM 2332 O O . THR A 1 295 ? -11.509 20.435 49.019 1.00 60.59 295 THR A O 1
ATOM 2335 N N . LYS A 1 296 ? -9.998 18.779 48.802 1.00 49.69 296 LYS A N 1
ATOM 2336 C CA . LYS A 1 296 ? -9.944 18.461 50.229 1.00 49.69 296 LYS A CA 1
ATOM 2337 C C . LYS A 1 296 ? -9.368 19.698 50.906 1.00 49.69 296 LYS A C 1
ATOM 2339 O O . LYS A 1 296 ? -8.180 19.981 50.755 1.00 49.69 296 LYS A O 1
ATOM 2344 N N . GLY A 1 297 ? -10.248 20.471 51.534 1.00 47.47 297 GLY A N 1
ATOM 2345 C CA . GLY A 1 297 ? -9.891 21.684 52.241 1.00 47.47 297 GLY A CA 1
ATOM 2346 C C . GLY A 1 297 ? -8.794 21.361 53.239 1.00 47.47 297 GLY A C 1
ATOM 2347 O O . GLY A 1 297 ? -8.939 20.455 54.058 1.00 47.47 297 GLY A O 1
ATOM 2348 N N . LYS A 1 298 ? -7.686 22.091 53.128 1.00 44.00 298 LYS A N 1
ATOM 2349 C CA . LYS A 1 298 ? -6.851 22.383 54.283 1.00 44.00 298 LYS A CA 1
ATOM 2350 C C . LYS A 1 298 ? -7.696 23.282 55.186 1.00 44.00 298 LYS A C 1
ATOM 2352 O O . LYS A 1 298 ? -7.936 24.432 54.824 1.00 44.00 298 LYS A O 1
ATOM 2357 N N . VAL A 1 299 ? -8.167 22.728 56.293 1.00 39.69 299 VAL A N 1
ATOM 2358 C CA . VAL A 1 299 ? -8.436 23.462 57.532 1.00 39.69 299 VAL A CA 1
ATOM 2359 C C . VAL A 1 299 ? -7.612 22.767 58.598 1.00 39.69 299 VAL A C 1
ATOM 2361 O O . VAL A 1 299 ? -7.655 21.515 58.612 1.00 39.69 299 VAL A O 1
#

Organism: Argiope bruennichi (NCBI:txid94029)

InterPro domains:
  IPR006621 Nose resistant-to-fluoxetine protein, N-terminal [PF20146] (4-122)
  IPR006621 Nose resistant-to-fluoxetine protein, N-terminal [SM00703] (1-138)
  IPR052728 Oxygen and lipid transport regulator [PTHR11161] (2-285)

Mean predicted aligned error: 11.01 Å

Secondary structure (DSSP, 8-state):
-HHHHHHHHS----TTGGGT--EE---HHHHHH-EEEEEE-SS-TTSEEEEEEEEEEEEE--PPPPSS--TTPPPGGGHHHHTSSSHHHHHHHTGGGGGT--EEEEEEEETT--HHHHHHHHHHHHHHTT--EEEEEEEEEE-------HHHHHHHHHHHHHHHHHHHHHHHHHHHHHH-SS-PPPPPHHHHHHHHHHHHT-HHHHHHHHH-----GGGGGGHHHHHHHHHHHHHHHHHHHHHTS-GGG-TTHHHHTTS---HHHHHHHTGGGHHHHHHHHHHHHHHHHHHTS------

pLDDT: mean 82.81, std 11.05, range [39.69, 97.0]

Radius of gyration: 29.49 Å; Cα contacts (8 Å, |Δi|>4): 348; chains: 1; bounding box: 55×58×84 Å

Sequence (299 aa):
MQRIQVFDAWGKPGGGMFEGNLGHLGDYDECVDLEIPELKDPDDPSKHQRGKYCLSEFQPLLPPKPQLYTLYHVIPELRNISAKQTSFGATARNAHWFYLLRFRMGACVPSACTKEDVHNIMAQIPSQLNIKGTTDIVNCETKQSFTVTNGQIAVLAVIGLFALLMVIGTSLDVVTILRQGEDPEPPTITKKTFYKVLVSFSAYTNYMKLINVSQKEENKHLSAVNGVRYITVTWVIVGHSYLYADYNQMTQGMRLAKLPPNFWFQAIANAMLTVDTFFLMSGMRVHVLSSQRPTKGKV

Nearest PDB structures (foldseek):
  5k8o-assembly1_B  TM=3.128E-01  e=2.139E-01  Bradyrhizobium sp.
  7xna-assembly1_A  TM=2.689E-01  e=3.682E+00  Homo sapiens
  6vbv-assembly1_7  TM=2.016E-01  e=3.894E+00  Bos taurus

Solvent-accessible surface area (backbone atoms only — not comparable to full-atom values): 16903 Å² total; per-residue (Å²): 115,64,74,56,48,39,62,61,20,22,27,55,91,57,82,38,50,95,32,28,25,33,48,20,55,49,38,61,68,61,16,27,67,36,70,39,80,93,38,60,25,89,92,43,78,91,39,55,22,31,20,20,32,28,40,32,38,38,33,70,70,68,78,84,82,67,98,75,79,57,99,79,41,59,51,74,92,35,45,82,48,32,70,40,99,43,74,65,10,55,47,38,38,50,50,59,50,52,80,80,45,47,37,32,35,20,42,40,40,55,54,82,60,50,75,65,56,52,44,56,60,60,48,44,58,42,53,78,71,72,47,62,57,52,68,46,71,78,51,72,46,57,76,67,78,92,69,82,47,72,69,56,52,51,51,52,50,53,53,49,50,54,51,50,44,24,51,52,8,27,51,54,49,51,50,49,56,72,76,36,73,86,74,76,82,80,62,57,77,71,53,43,54,55,47,53,58,38,43,71,41,9,55,61,62,52,47,50,58,70,70,51,79,81,67,59,80,91,49,55,89,54,49,66,57,56,54,52,49,52,53,45,53,52,47,45,55,56,20,50,62,63,71,70,50,68,60,34,65,28,55,52,41,53,53,63,76,67,54,72,90,44,77,74,52,51,55,48,77,47,32,73,60,48,56,57,54,52,53,50,56,53,51,51,52,54,50,52,57,57,70,68,49,78,77,78,74,87,124

Foldseek 3Di:
DLVVLQVQQWFDDDALCLLQQQARAGHPVSLQADFDQVAADPVGNVGTWGKKKWKKWWFFDDDPDDPDDDLQRQDPVLVVLLPDPDSRVLCNRRSSCSVPATRITIHIDTPPDDLVNVLVVVVVVCVVVVTHTDMDTDDMDHDDDDDQDPVNVVVVVVVVVLVVLQVQLQVLVVCCCVVPPPDDDDDDPVCNVVNVVSVVSHPVVVVCVVPPPDDDPVCPVCSVVVVLVVVLVVLLVLLCVVVVDPSNNDSRSSVVSVDPPDPVVVSSVVNVCSVVSVVVSVVVVVVVVVVPPPPPDDD